Protein AF-A0A0H5Q5W3-F1 (afdb_monomer)

Foldseek 3Di:
DDFDADAQKKKKWWWKDFAPDPDIDTKIFIWRAPDPDDQQLLQVLLQCLCDVLPVPVQALFEQRMWGQGMKMWHQHPVGTDIHTDGDIGGHDHPADFPDQQWWWKKKFAFPDDDDQRIDIITHGRRRDRCVPQADPQQFGDPVSQVSVQSSQQSSQVSCVVSRTHTWDTGPVRPDTTGGNGMHTDRGIDGHDDDDD

Nearest PDB structures (foldseek):
  6sgb-assembly1_FQ  TM=1.826E-01  e=4.134E+00  Trypanosoma brucei brucei
  6sgb-assembly1_FS  TM=1.939E-01  e=6.972E+00  Trypanosoma brucei brucei
  3obw-assembly1_A-2  TM=2.150E-01  e=9.877E+00  Saccharolobus solfataricus
  6sgb-assembly1_FR  TM=2.152E-01  e=8.794E+00  Trypanosoma brucei brucei

Mean predicted aligned error: 3.64 Å

Organism: NCBI:txid198431

pLDDT: mean 94.06, std 6.16, range [46.59, 98.38]

Solvent-accessible surface area (backbone atoms only — not comparable to full-atom values): 10229 Å² total; per-residue (Å²): 135,75,84,42,70,55,74,62,24,27,46,33,37,40,36,31,39,42,71,96,51,94,63,73,47,68,33,68,48,33,28,44,54,53,94,79,68,50,32,40,58,50,8,41,43,51,41,51,20,37,46,75,29,44,76,54,35,43,74,62,18,21,51,55,32,29,41,46,30,18,38,15,40,27,25,43,98,91,43,77,42,74,20,61,33,77,54,81,45,64,22,62,20,94,54,60,48,50,61,91,46,38,21,43,35,32,35,39,33,33,94,53,80,67,72,88,43,45,48,75,40,56,37,72,35,46,68,39,42,37,87,79,36,35,47,98,86,40,35,45,34,67,69,62,43,54,50,49,25,50,26,42,38,41,28,48,50,40,20,44,74,65,41,31,32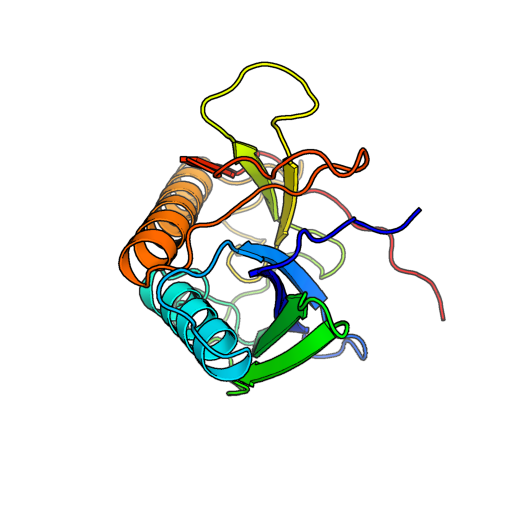,35,31,45,70,32,83,88,63,54,84,61,44,58,48,74,43,41,44,58,52,60,45,58,39,76,56,84,76,80,90,126

Radius of gyration: 16.39 Å; Cα contacts (8 Å, |Δi|>4): 452; chains: 1; bounding box: 43×38×44 Å

Sequence (196 aa):
MGVQVPIGEAQCAIEFQCAGRPDVAVTTIGVRPSGGLTAPEIADAVYTAVVSSGIWGITDVSNQWTFNGVRAALQTSAGFITGEELEAEVGEGSWGPPPPQCAVLVQKRTGFGGRQNRGRMFVPPFHLNESTDVSAAGEINGTRRDELETIFDDFVSDLGTANVPAVLFHEDGSASTVITSLTVLSRLATQRSRIR

Structure (mmCIF, N/CA/C/O backbone):
data_AF-A0A0H5Q5W3-F1
#
_entry.id   AF-A0A0H5Q5W3-F1
#
loop_
_atom_site.group_PDB
_atom_site.id
_atom_site.type_symbol
_atom_site.label_atom_id
_atom_site.label_alt_id
_atom_site.label_comp_id
_atom_site.label_asym_id
_atom_site.label_entity_id
_atom_site.label_seq_id
_atom_site.pdbx_PDB_ins_code
_atom_site.Cartn_x
_atom_site.Cartn_y
_atom_site.Cartn_z
_atom_site.occupancy
_atom_site.B_iso_or_equiv
_atom_site.auth_seq_id
_atom_site.auth_comp_id
_atom_site.auth_asym_id
_atom_site.auth_atom_id
_atom_site.pdbx_PDB_model_num
ATOM 1 N N . MET A 1 1 ? 7.057 -9.179 19.409 1.00 46.59 1 MET A N 1
ATOM 2 C CA . MET A 1 1 ? 5.801 -8.458 19.678 1.00 46.59 1 MET A CA 1
ATOM 3 C C . MET A 1 1 ? 5.119 -8.214 18.346 1.00 46.59 1 MET A C 1
ATOM 5 O O . MET A 1 1 ? 5.821 -7.932 17.383 1.00 46.59 1 MET A O 1
ATOM 9 N N . GLY A 1 2 ? 3.812 -8.461 18.257 1.00 71.94 2 GLY A N 1
ATOM 10 C CA . GLY A 1 2 ? 3.019 -8.179 17.056 1.00 71.94 2 GLY A CA 1
ATOM 11 C C . GLY A 1 2 ? 2.476 -6.752 17.088 1.00 71.94 2 GLY A C 1
ATOM 12 O O . GLY A 1 2 ? 2.375 -6.164 18.165 1.00 71.94 2 GLY A O 1
ATOM 13 N N . VAL A 1 3 ? 2.130 -6.216 15.917 1.00 82.06 3 VAL A N 1
ATOM 14 C CA . VAL A 1 3 ? 1.447 -4.921 15.787 1.00 82.06 3 VAL A CA 1
ATOM 15 C C . VAL A 1 3 ? 0.132 -4.969 16.572 1.00 82.06 3 VAL A C 1
ATOM 17 O O . VAL A 1 3 ? -0.646 -5.905 16.403 1.00 82.06 3 VAL A O 1
ATOM 20 N N . GLN A 1 4 ? -0.094 -3.990 17.450 1.00 91.00 4 GLN A N 1
ATOM 21 C CA . GLN A 1 4 ? -1.347 -3.855 18.193 1.00 91.00 4 GLN A CA 1
ATOM 22 C C . GLN A 1 4 ? -2.344 -3.075 17.335 1.00 91.00 4 GLN A C 1
ATOM 24 O O . GLN A 1 4 ? -2.103 -1.912 17.019 1.00 91.00 4 GLN A O 1
ATOM 29 N N . VAL A 1 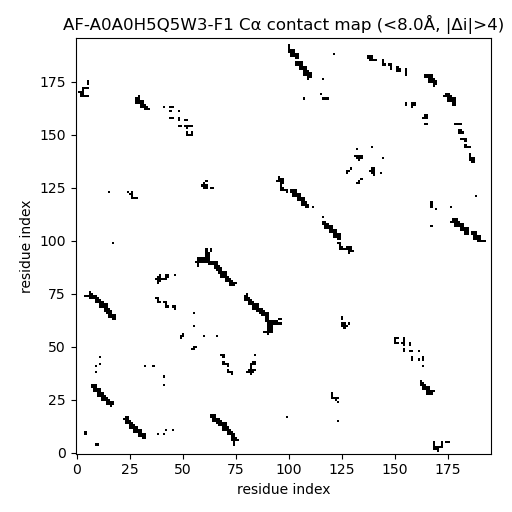5 ? -3.445 -3.716 16.941 1.00 95.06 5 VAL A N 1
ATOM 30 C CA . VAL A 1 5 ? -4.531 -3.071 16.188 1.00 95.06 5 VAL A CA 1
ATOM 31 C C . VAL A 1 5 ? -5.604 -2.628 17.190 1.00 95.06 5 VAL A C 1
ATOM 33 O O . VAL A 1 5 ? -6.140 -3.488 17.894 1.00 95.06 5 VAL A O 1
ATOM 36 N N . PRO A 1 6 ? -5.908 -1.323 17.317 1.00 95.69 6 PRO A N 1
ATOM 37 C CA . PRO A 1 6 ? -6.978 -0.847 18.192 1.00 95.69 6 PRO A CA 1
ATOM 38 C C . PRO A 1 6 ? -8.360 -1.384 17.793 1.00 95.69 6 PRO A C 1
ATOM 40 O O . PRO A 1 6 ? -8.622 -1.662 16.625 1.00 95.69 6 PRO A O 1
ATOM 43 N N . ILE A 1 7 ? -9.273 -1.502 18.763 1.00 95.25 7 ILE A N 1
ATOM 44 C CA . ILE A 1 7 ? -10.662 -1.911 18.496 1.00 95.25 7 ILE A CA 1
ATOM 45 C C . ILE A 1 7 ? -11.331 -0.891 17.566 1.00 95.25 7 ILE A C 1
ATOM 47 O O . ILE A 1 7 ? -11.277 0.311 17.819 1.00 95.25 7 ILE A O 1
ATOM 51 N N . GLY A 1 8 ? -11.999 -1.392 16.528 1.00 95.94 8 GLY A N 1
ATOM 52 C CA . GLY A 1 8 ? -12.649 -0.593 15.492 1.00 95.94 8 GLY A CA 1
ATOM 53 C C . GLY A 1 8 ? -11.729 -0.225 14.328 1.00 95.94 8 GLY A C 1
ATOM 54 O O . GLY A 1 8 ? -12.192 0.414 13.392 1.00 95.94 8 GLY A O 1
ATOM 55 N N . GLU A 1 9 ? -10.456 -0.626 14.356 1.00 97.56 9 GLU A N 1
ATOM 56 C CA . GLU A 1 9 ? -9.495 -0.397 13.275 1.00 97.56 9 GLU A CA 1
ATOM 57 C C . GLU A 1 9 ? -9.131 -1.709 12.576 1.00 97.56 9 GLU A C 1
ATOM 59 O O . GLU A 1 9 ? -9.273 -2.798 13.140 1.00 97.56 9 GLU A O 1
ATOM 64 N N . ALA A 1 10 ? -8.684 -1.612 11.324 1.00 97.75 10 ALA A N 1
ATOM 65 C CA . ALA A 1 10 ? -8.370 -2.775 10.507 1.00 97.75 10 ALA A CA 1
ATOM 66 C C . ALA A 1 10 ? -6.956 -2.708 9.935 1.00 97.75 10 ALA A C 1
ATOM 68 O O . ALA A 1 10 ? -6.475 -1.654 9.519 1.00 97.75 10 ALA A O 1
ATOM 69 N N . GLN A 1 11 ? -6.292 -3.860 9.889 1.00 97.31 11 GLN A N 1
ATOM 70 C CA . GLN A 1 11 ? -5.073 -4.036 9.114 1.00 97.31 11 GLN A CA 1
ATOM 71 C C . GLN A 1 11 ? -5.434 -4.632 7.755 1.00 97.31 11 GLN A C 1
ATOM 73 O O . GLN A 1 11 ? -6.016 -5.712 7.690 1.00 97.31 11 GLN A O 1
ATOM 78 N N . CYS A 1 12 ? -5.049 -3.955 6.680 1.00 98.00 12 CYS A N 1
ATOM 79 C CA . CYS A 1 12 ? -5.269 -4.402 5.312 1.00 98.00 12 CYS A CA 1
ATOM 80 C C . CYS A 1 12 ? -3.960 -4.915 4.707 1.00 98.00 12 CYS A C 1
ATOM 82 O O . CYS A 1 12 ? -2.905 -4.285 4.841 1.00 98.00 12 CYS A O 1
ATOM 84 N N . ALA A 1 13 ? -4.036 -6.071 4.058 1.00 97.69 13 ALA A N 1
ATOM 85 C CA . ALA A 1 13 ? -2.979 -6.713 3.299 1.00 97.69 13 ALA A CA 1
ATOM 86 C C . ALA A 1 13 ? -3.334 -6.637 1.812 1.00 97.69 13 ALA A C 1
ATOM 88 O O . ALA A 1 13 ? -4.344 -7.187 1.390 1.00 97.69 13 ALA A O 1
ATOM 89 N N . ILE A 1 14 ? -2.505 -5.934 1.049 1.00 97.81 14 ILE A N 1
ATOM 90 C CA . ILE A 1 14 ? -2.605 -5.783 -0.401 1.00 97.81 14 ILE A CA 1
ATOM 91 C C . ILE A 1 14 ? -1.673 -6.830 -1.009 1.00 97.81 14 ILE A C 1
ATOM 93 O O . ILE A 1 14 ? -0.470 -6.833 -0.712 1.00 97.81 14 ILE A O 1
ATOM 97 N N . GLU A 1 15 ? -2.234 -7.755 -1.782 1.00 97.56 15 GLU A N 1
ATOM 98 C CA . GLU A 1 15 ? -1.559 -8.977 -2.210 1.00 97.56 15 GLU A CA 1
ATOM 99 C C . GLU A 1 15 ? -1.170 -8.916 -3.687 1.00 97.56 15 GLU A C 1
ATOM 101 O O . GLU A 1 15 ? -2.000 -8.687 -4.561 1.00 97.56 15 GLU A O 1
ATOM 106 N N . PHE A 1 16 ? 0.103 -9.182 -3.967 1.00 96.50 16 PHE A N 1
ATOM 107 C CA . PHE A 1 16 ? 0.661 -9.203 -5.314 1.00 96.50 16 PHE A CA 1
ATOM 108 C C . PHE A 1 16 ? 1.398 -10.514 -5.563 1.00 96.50 16 PHE A C 1
ATOM 110 O O . PHE A 1 16 ? 2.102 -11.027 -4.693 1.00 96.50 16 PHE A O 1
ATOM 117 N N . GLN A 1 17 ? 1.321 -11.031 -6.778 1.00 96.12 17 GLN A N 1
ATOM 118 C CA . GLN A 1 17 ? 2.012 -12.233 -7.209 1.00 96.12 17 GLN A CA 1
ATOM 119 C C . GLN A 1 17 ? 2.997 -11.893 -8.324 1.00 96.12 17 GLN A C 1
ATOM 121 O O . GLN A 1 17 ? 2.650 -11.210 -9.278 1.00 96.12 17 GLN A O 1
ATOM 126 N N . CYS A 1 18 ? 4.230 -12.389 -8.216 1.00 94.88 18 CYS A N 1
ATOM 127 C CA . CYS A 1 18 ? 5.216 -12.290 -9.291 1.00 94.88 18 CYS A CA 1
ATOM 128 C C . CYS A 1 18 ? 5.297 -13.627 -10.034 1.00 94.88 18 CYS A C 1
ATOM 130 O O . CYS A 1 18 ? 5.371 -14.689 -9.403 1.00 94.88 18 CYS A O 1
ATOM 132 N N . ALA A 1 19 ? 5.297 -13.586 -11.363 1.00 93.25 19 ALA A N 1
ATOM 133 C CA . ALA A 1 19 ? 5.453 -14.761 -12.204 1.00 93.25 19 ALA A CA 1
ATOM 134 C C . ALA A 1 19 ? 6.766 -15.492 -11.876 1.00 93.25 19 ALA A C 1
ATOM 136 O O . ALA A 1 19 ? 7.831 -14.891 -11.739 1.00 93.25 19 ALA A O 1
ATOM 137 N N . GLY A 1 20 ? 6.691 -16.813 -11.714 1.00 90.06 20 GLY A N 1
ATOM 138 C CA . GLY A 1 20 ? 7.850 -17.640 -11.364 1.00 90.06 20 GLY A CA 1
ATOM 139 C C . GLY A 1 20 ? 8.266 -17.600 -9.887 1.00 90.06 20 GLY A C 1
ATOM 140 O O . GLY A 1 20 ? 9.196 -18.313 -9.510 1.00 90.06 20 GLY A O 1
ATOM 141 N N . ARG A 1 21 ? 7.577 -16.839 -9.024 1.00 88.62 21 ARG A N 1
ATOM 142 C CA . ARG A 1 21 ? 7.757 -16.893 -7.565 1.00 88.62 21 ARG A CA 1
ATOM 143 C C . ARG A 1 21 ? 6.615 -17.692 -6.920 1.00 88.62 21 ARG A C 1
ATOM 145 O O . ARG A 1 21 ? 5.468 -17.446 -7.255 1.00 88.62 21 ARG A O 1
ATOM 152 N N . PRO A 1 22 ? 6.872 -18.615 -5.977 1.00 88.19 22 PRO A N 1
ATOM 153 C CA . PRO A 1 22 ? 5.797 -19.359 -5.308 1.00 88.19 22 PRO A CA 1
ATOM 154 C C . PRO A 1 22 ? 5.105 -18.568 -4.185 1.00 88.19 22 PRO A C 1
ATOM 156 O O . PRO A 1 22 ? 3.990 -18.897 -3.802 1.00 88.19 22 PRO A O 1
ATOM 159 N N . ASP A 1 23 ? 5.773 -17.552 -3.635 1.00 90.06 23 ASP A N 1
ATOM 160 C CA . ASP A 1 23 ? 5.253 -16.736 -2.537 1.00 90.06 23 ASP A CA 1
ATOM 161 C C . ASP A 1 23 ? 4.618 -15.434 -3.040 1.00 90.06 23 ASP A C 1
ATOM 163 O O . ASP A 1 23 ? 5.205 -14.735 -3.874 1.00 90.06 23 ASP A O 1
ATOM 167 N N . VAL A 1 24 ? 3.495 -15.070 -2.419 1.00 92.75 24 VAL A N 1
ATOM 168 C CA . VAL A 1 24 ? 2.811 -13.781 -2.574 1.00 92.75 24 VAL A CA 1
ATOM 169 C C . VAL A 1 24 ? 3.625 -12.675 -1.892 1.00 92.75 24 VAL A C 1
ATOM 171 O O . VAL A 1 24 ? 4.123 -12.835 -0.772 1.00 92.75 24 VAL A O 1
ATOM 174 N N . ALA A 1 25 ? 3.772 -11.538 -2.563 1.00 93.94 25 ALA A N 1
ATOM 175 C CA . ALA A 1 25 ? 4.291 -10.311 -1.981 1.00 93.94 25 ALA A CA 1
ATOM 176 C C . ALA A 1 25 ? 3.140 -9.521 -1.347 1.00 93.94 25 ALA A C 1
ATOM 178 O O . ALA A 1 25 ? 2.097 -9.337 -1.964 1.00 93.94 25 ALA A O 1
ATOM 179 N N . VAL A 1 26 ? 3.329 -9.043 -0.117 1.00 95.06 26 VAL A N 1
ATOM 180 C CA . VAL A 1 26 ? 2.272 -8.356 0.635 1.00 95.06 26 VAL A CA 1
ATOM 181 C C . VAL A 1 26 ? 2.747 -6.980 1.076 1.00 95.06 26 VAL A C 1
ATOM 183 O O . VAL A 1 26 ? 3.785 -6.851 1.732 1.00 95.06 26 VAL A O 1
ATOM 186 N N . THR A 1 27 ? 1.947 -5.961 0.777 1.00 96.06 27 THR A N 1
ATOM 187 C CA . THR A 1 27 ? 2.078 -4.613 1.340 1.00 96.06 27 THR A CA 1
ATOM 188 C C . THR A 1 27 ? 0.960 -4.399 2.351 1.00 96.06 27 THR A C 1
ATOM 190 O O . THR A 1 27 ? -0.185 -4.741 2.090 1.00 96.06 27 THR A O 1
ATOM 193 N N . THR A 1 28 ? 1.272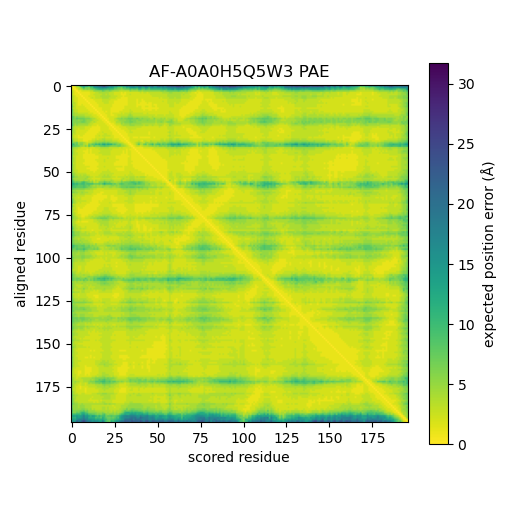 -3.844 3.526 1.00 96.06 28 THR A N 1
ATOM 194 C CA . THR A 1 28 ? 0.265 -3.634 4.579 1.00 96.06 28 THR A CA 1
ATOM 195 C C . THR A 1 28 ? 0.037 -2.165 4.909 1.00 96.06 28 THR A C 1
ATOM 197 O O . THR A 1 28 ? 0.971 -1.348 4.974 1.00 96.06 28 THR A O 1
ATOM 200 N N . ILE A 1 29 ? -1.219 -1.833 5.190 1.00 97.19 29 ILE A N 1
ATOM 201 C CA . ILE A 1 29 ? -1.654 -0.519 5.659 1.00 97.19 29 ILE A CA 1
ATOM 202 C C . ILE A 1 29 ? -2.702 -0.676 6.763 1.00 97.19 29 ILE A C 1
ATOM 204 O O . ILE A 1 29 ? -3.461 -1.639 6.768 1.00 97.19 29 ILE A O 1
ATOM 208 N N . GLY A 1 30 ? -2.685 0.221 7.746 1.00 97.56 30 GLY A N 1
ATOM 209 C CA . GLY A 1 30 ? -3.749 0.306 8.742 1.00 97.56 30 GLY A CA 1
ATOM 210 C C . GLY A 1 30 ? -4.810 1.282 8.258 1.00 97.56 30 GLY A C 1
ATOM 211 O O . GLY A 1 30 ? -4.461 2.296 7.655 1.00 97.56 30 GLY A O 1
ATOM 212 N N . VAL A 1 31 ? -6.075 1.000 8.540 1.00 98.19 31 VAL A N 1
ATOM 213 C CA . VAL A 1 31 ? -7.197 1.896 8.244 1.00 98.19 31 VAL A CA 1
ATOM 214 C C . VAL A 1 31 ? -8.094 2.047 9.468 1.00 98.19 31 VAL A C 1
ATOM 216 O O . VAL A 1 31 ? -8.258 1.115 10.261 1.00 98.19 31 VAL A O 1
ATOM 219 N N . ARG A 1 32 ? -8.674 3.237 9.625 1.00 97.56 32 ARG A N 1
ATOM 220 C CA . ARG A 1 32 ? -9.674 3.535 10.655 1.00 97.56 32 ARG A CA 1
ATOM 221 C C . ARG A 1 32 ? -11.033 3.730 9.981 1.00 97.56 32 ARG A C 1
ATOM 223 O O . ARG A 1 32 ? -11.350 4.862 9.621 1.00 97.56 32 ARG A O 1
ATOM 230 N N . PRO A 1 33 ? -11.822 2.662 9.777 1.00 97.06 33 PRO A N 1
ATOM 231 C CA . PRO A 1 33 ? -13.149 2.781 9.193 1.00 97.06 33 PRO A CA 1
ATOM 232 C C . PRO A 1 33 ? -14.058 3.631 10.082 1.00 97.06 33 PRO A C 1
ATOM 234 O O . PRO A 1 33 ? -13.983 3.596 11.312 1.00 97.06 33 PRO A O 1
ATOM 237 N N . SER A 1 34 ? -14.955 4.377 9.454 1.00 94.19 34 SER A N 1
ATOM 238 C CA . SER A 1 34 ? -16.041 5.083 10.131 1.00 94.19 34 SER A CA 1
ATOM 239 C C . SER A 1 34 ? -17.393 4.586 9.618 1.00 94.19 34 SER A C 1
ATOM 241 O O . SER A 1 34 ? -17.466 3.890 8.613 1.00 94.19 34 SER A O 1
ATOM 243 N N . GLY A 1 35 ? -18.477 4.857 10.349 1.00 89.88 35 GLY A N 1
ATOM 244 C CA . GLY A 1 35 ? -19.827 4.472 9.913 1.00 89.88 35 GLY A CA 1
ATOM 245 C C . GLY A 1 35 ? -20.210 2.999 10.114 1.00 89.88 35 GLY A C 1
ATOM 246 O O . GLY A 1 35 ? -21.299 2.612 9.710 1.00 89.88 35 GLY A O 1
ATOM 247 N N . GLY A 1 36 ? -19.376 2.192 10.781 1.00 91.69 36 GLY A N 1
ATOM 248 C CA . GLY A 1 36 ? -19.714 0.801 11.117 1.00 91.69 36 GLY A CA 1
ATOM 249 C C . GLY A 1 36 ? -19.522 -0.200 9.976 1.00 91.69 36 GLY A C 1
ATOM 250 O O . GLY A 1 36 ? -20.190 -1.231 9.977 1.00 91.69 36 GLY A O 1
ATOM 251 N N . LEU A 1 37 ? -18.620 0.100 9.034 1.00 96.50 37 LEU A N 1
ATOM 252 C CA . LEU A 1 37 ? -18.259 -0.797 7.934 1.00 96.50 37 LEU A 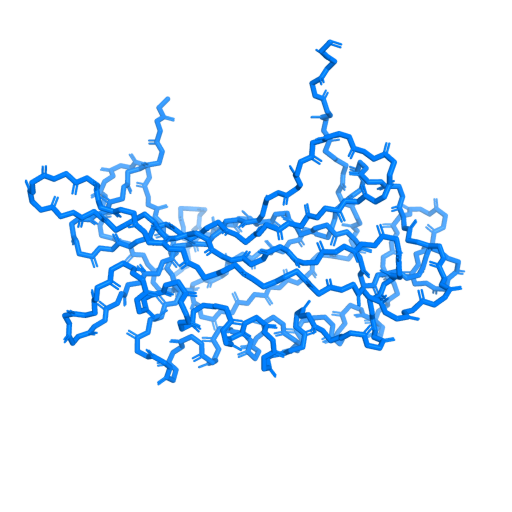CA 1
ATOM 253 C C . LEU A 1 37 ? -17.810 -2.176 8.437 1.00 96.50 37 LEU A C 1
ATOM 255 O O . LEU A 1 37 ? -17.078 -2.306 9.424 1.00 96.50 37 LEU A O 1
ATOM 259 N N . THR A 1 38 ? -18.239 -3.206 7.721 1.00 97.19 38 THR A N 1
ATOM 260 C CA . THR A 1 38 ? -17.840 -4.599 7.918 1.00 97.19 38 THR A CA 1
ATOM 261 C C . THR A 1 38 ? -16.458 -4.872 7.315 1.00 97.19 38 THR A C 1
ATOM 263 O O . THR A 1 38 ? -15.963 -4.121 6.479 1.00 97.19 38 THR A O 1
ATOM 266 N N . ALA A 1 39 ? -15.804 -5.966 7.724 1.00 97.50 39 ALA A N 1
ATOM 267 C CA . ALA A 1 39 ? -14.481 -6.313 7.198 1.00 97.50 39 ALA A CA 1
ATOM 268 C C . ALA A 1 39 ? -14.442 -6.476 5.657 1.00 97.50 39 ALA A C 1
ATOM 270 O O . ALA A 1 39 ? -13.481 -5.991 5.064 1.00 97.50 39 ALA A O 1
ATOM 271 N N . PRO A 1 40 ? -15.449 -7.085 4.990 1.00 98.06 40 PRO A N 1
ATOM 272 C CA . PRO A 1 40 ? -15.501 -7.122 3.526 1.00 98.06 40 PRO A CA 1
ATOM 273 C C . PRO A 1 40 ? -15.646 -5.737 2.883 1.00 98.06 40 PRO A C 1
ATOM 275 O O . PRO A 1 40 ? -14.903 -5.428 1.964 1.00 98.06 40 PRO A O 1
ATOM 278 N N . GLU A 1 41 ? -16.511 -4.865 3.412 1.00 98.00 41 GLU A N 1
ATOM 279 C CA . GLU A 1 41 ? -16.673 -3.494 2.890 1.00 98.00 41 GLU A CA 1
ATOM 280 C C . GLU A 1 41 ? -15.387 -2.666 3.039 1.00 98.00 41 GLU A C 1
ATOM 282 O O . GLU A 1 41 ? -15.076 -1.824 2.203 1.00 98.00 41 GLU A O 1
ATOM 287 N N . ILE A 1 42 ? -14.600 -2.918 4.090 1.00 98.31 42 ILE A N 1
ATOM 288 C CA . ILE A 1 42 ? -13.276 -2.306 4.252 1.00 98.31 42 ILE A CA 1
ATOM 289 C C . ILE A 1 42 ? -12.294 -2.836 3.199 1.00 98.31 42 ILE A C 1
ATOM 291 O O . ILE A 1 42 ? -11.500 -2.060 2.671 1.00 98.31 42 ILE A O 1
ATOM 295 N N . ALA A 1 43 ? -12.312 -4.142 2.915 1.00 98.25 43 ALA A N 1
ATOM 296 C CA . ALA A 1 43 ? -11.454 -4.734 1.890 1.00 98.25 43 ALA A CA 1
ATOM 297 C C . ALA A 1 43 ? -11.776 -4.160 0.500 1.00 98.25 43 ALA A C 1
ATOM 299 O O . ALA A 1 43 ? -10.853 -3.728 -0.186 1.00 98.25 43 ALA A O 1
ATOM 300 N N . ASP A 1 44 ? -13.062 -4.060 0.157 1.00 98.25 44 ASP A N 1
ATOM 301 C CA . ASP A 1 44 ? -13.567 -3.453 -1.081 1.00 98.25 44 ASP A CA 1
ATOM 302 C C . ASP A 1 44 ? -13.195 -1.965 -1.206 1.00 98.25 44 ASP A C 1
ATOM 304 O O . ASP A 1 44 ? -12.669 -1.525 -2.229 1.00 98.25 44 ASP A O 1
ATOM 308 N N . ALA A 1 45 ? -13.350 -1.181 -0.134 1.00 98.06 45 ALA A N 1
ATOM 309 C CA . ALA A 1 45 ? -12.953 0.227 -0.134 1.00 98.06 45 ALA A CA 1
ATOM 310 C C . ALA A 1 45 ? -11.446 0.415 -0.389 1.00 98.06 45 ALA A C 1
ATOM 312 O O . ALA A 1 45 ? -11.037 1.319 -1.121 1.00 98.06 45 ALA A O 1
ATOM 313 N N . VAL A 1 46 ? -10.605 -0.443 0.199 1.00 98.12 46 VAL A N 1
ATOM 314 C CA . VAL A 1 46 ? -9.151 -0.401 -0.017 1.00 98.12 46 VAL A CA 1
ATOM 315 C C . VAL A 1 46 ? -8.783 -0.916 -1.407 1.00 98.12 46 VAL A C 1
ATOM 317 O O . VAL A 1 46 ? -7.899 -0.337 -2.032 1.00 98.12 46 VAL A O 1
ATOM 320 N N . TYR A 1 47 ? -9.451 -1.961 -1.900 1.00 98.06 47 TYR A N 1
ATOM 321 C CA . TYR A 1 47 ? -9.297 -2.459 -3.268 1.00 98.06 47 TYR A CA 1
ATOM 322 C C . TYR A 1 47 ? -9.598 -1.355 -4.283 1.00 98.06 47 TYR A C 1
ATOM 324 O O . TYR A 1 47 ? -8.740 -1.007 -5.094 1.00 98.06 47 TYR A O 1
ATOM 332 N N . THR A 1 48 ? -10.765 -0.721 -4.150 1.00 97.56 48 THR A N 1
ATOM 333 C CA . THR A 1 48 ? -11.191 0.391 -5.000 1.00 97.56 48 THR A CA 1
ATOM 334 C C . THR A 1 48 ? -10.161 1.517 -4.981 1.00 97.56 48 THR A C 1
ATOM 336 O O . THR A 1 48 ? -9.751 1.962 -6.047 1.00 97.56 48 THR A O 1
ATOM 339 N N . ALA A 1 49 ? -9.670 1.918 -3.801 1.00 97.62 49 ALA A N 1
ATOM 340 C CA . ALA A 1 49 ? -8.649 2.960 -3.677 1.00 97.62 49 ALA A CA 1
ATOM 341 C C . ALA A 1 49 ? -7.309 2.582 -4.338 1.00 97.62 49 ALA A C 1
ATOM 343 O O . ALA A 1 49 ? -6.633 3.442 -4.899 1.00 97.62 49 ALA A O 1
ATOM 344 N N . VAL A 1 50 ? -6.893 1.310 -4.290 1.00 96.69 50 VAL A N 1
ATOM 345 C CA . VAL A 1 50 ? -5.673 0.833 -4.973 1.00 96.69 50 VAL A CA 1
ATOM 346 C C . VAL A 1 50 ? -5.805 0.968 -6.491 1.00 96.69 50 VAL A C 1
ATOM 348 O O . VAL A 1 50 ? -4.863 1.415 -7.149 1.00 96.69 50 VAL A O 1
ATOM 351 N N . VAL A 1 51 ? -6.966 0.614 -7.041 1.00 95.25 51 VAL A N 1
ATOM 352 C CA . VAL A 1 51 ? -7.224 0.685 -8.483 1.00 95.25 51 VAL A CA 1
ATOM 353 C C . VAL A 1 51 ? -7.414 2.138 -8.937 1.00 95.25 51 VAL A C 1
ATOM 355 O O . VAL A 1 51 ? -6.783 2.562 -9.904 1.00 95.25 51 VAL A O 1
ATOM 358 N N . SER A 1 52 ? -8.217 2.937 -8.224 1.00 95.62 52 SER A N 1
ATOM 359 C CA . SER A 1 52 ? -8.540 4.320 -8.612 1.00 95.62 52 SER A CA 1
ATOM 360 C C . SER A 1 52 ? -7.357 5.280 -8.520 1.00 95.62 52 SER A C 1
ATOM 362 O O . SER A 1 52 ? -7.217 6.144 -9.383 1.00 95.62 52 SER A O 1
ATOM 364 N N . SER A 1 53 ? -6.483 5.102 -7.526 1.00 95.06 53 SER A N 1
ATOM 365 C CA . SER A 1 53 ? -5.278 5.928 -7.353 1.00 95.06 53 SER A CA 1
ATOM 366 C C . SER A 1 53 ? -4.185 5.653 -8.385 1.00 95.06 53 SER A C 1
ATOM 368 O O . SER A 1 53 ? -3.225 6.412 -8.493 1.00 95.06 53 SER A O 1
ATOM 370 N N . GLY A 1 54 ? -4.288 4.547 -9.126 1.00 93.12 54 GLY A N 1
ATOM 371 C CA . GLY A 1 54 ? -3.250 4.110 -10.052 1.00 93.12 54 GLY A CA 1
ATOM 372 C C . GLY A 1 54 ? -2.104 3.328 -9.404 1.00 93.12 54 GLY A C 1
ATOM 373 O O . GLY A 1 54 ? -1.183 2.943 -10.126 1.00 93.12 54 GLY A O 1
ATOM 374 N N . ILE A 1 55 ? -2.167 3.000 -8.097 1.00 92.44 55 ILE A N 1
ATOM 375 C CA . ILE A 1 55 ? -1.255 1.998 -7.496 1.00 92.44 55 ILE A CA 1
ATOM 376 C C . ILE A 1 55 ? -1.366 0.676 -8.257 1.00 92.44 55 ILE A C 1
ATOM 378 O O . ILE A 1 55 ? -0.398 -0.064 -8.360 1.00 92.44 55 ILE A O 1
ATOM 382 N N . TRP A 1 56 ? -2.527 0.358 -8.816 1.00 94.06 56 TRP A N 1
ATOM 383 C CA . TRP A 1 56 ? -2.639 -0.715 -9.794 1.00 94.06 56 TRP A CA 1
ATOM 384 C C . TRP A 1 56 ? -3.175 -0.207 -11.136 1.00 94.06 56 TRP A C 1
ATOM 386 O O . TRP A 1 56 ? -4.259 -0.559 -11.586 1.00 94.06 56 TRP A O 1
ATOM 396 N N . GLY A 1 57 ? -2.402 0.655 -11.799 1.00 88.19 57 GLY A N 1
ATOM 397 C CA . GLY A 1 57 ? -2.671 1.051 -13.180 1.00 88.19 57 GLY A CA 1
ATOM 398 C C . GLY A 1 57 ? -2.187 -0.012 -14.166 1.00 88.19 57 GLY A C 1
ATOM 399 O O . GLY A 1 57 ? -1.009 -0.013 -14.507 1.00 88.19 57 GLY A O 1
ATOM 400 N N . ILE A 1 58 ? -3.072 -0.890 -14.651 1.00 82.44 58 ILE A N 1
ATOM 401 C CA . ILE A 1 58 ? -2.722 -2.068 -15.477 1.00 82.44 58 ILE A CA 1
ATOM 402 C C . ILE A 1 58 ? -1.725 -1.782 -16.619 1.00 82.44 58 ILE A C 1
ATOM 404 O O . ILE A 1 58 ? -0.804 -2.567 -16.836 1.00 82.44 58 ILE A O 1
ATOM 408 N N . THR A 1 59 ? -1.823 -0.634 -17.297 1.00 86.25 59 THR A N 1
ATOM 409 C CA . THR A 1 59 ? -0.921 -0.248 -18.400 1.00 86.25 59 THR A CA 1
ATOM 410 C C . THR A 1 59 ? 0.487 0.138 -17.945 1.00 86.25 59 THR A C 1
ATOM 412 O O . THR A 1 59 ? 1.441 0.054 -18.716 1.00 86.25 59 THR A O 1
ATOM 415 N N . ASP A 1 60 ? 0.614 0.587 -16.700 1.00 88.56 60 ASP A N 1
ATOM 416 C CA . ASP A 1 60 ? 1.836 1.106 -16.083 1.00 88.56 60 ASP A CA 1
ATOM 417 C C . ASP A 1 60 ? 2.464 0.100 -15.096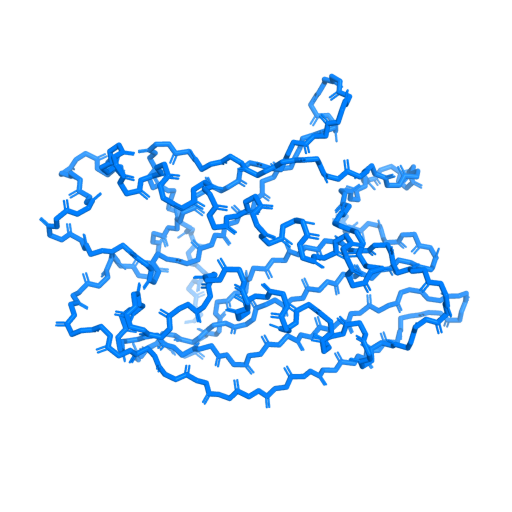 1.00 88.56 60 ASP A C 1
ATOM 419 O O . ASP A 1 60 ? 3.315 0.426 -14.263 1.00 88.56 60 ASP A O 1
ATOM 423 N N . VAL A 1 61 ? 2.024 -1.156 -15.183 1.00 93.94 61 VAL A N 1
ATOM 424 C CA . VAL A 1 61 ? 2.480 -2.269 -14.356 1.00 93.94 61 VAL A CA 1
ATOM 425 C C . VAL A 1 61 ? 2.991 -3.391 -15.246 1.00 93.94 61 VAL A C 1
ATOM 427 O O . VAL A 1 61 ? 2.352 -3.749 -16.230 1.00 93.94 61 VAL A O 1
ATOM 430 N N . SER A 1 62 ? 4.134 -3.980 -14.899 1.00 95.94 62 SER A N 1
ATOM 431 C CA . SER A 1 62 ? 4.692 -5.107 -15.653 1.00 95.94 62 SER A CA 1
ATOM 432 C C . SER A 1 62 ? 3.747 -6.312 -15.687 1.00 95.94 62 SER A C 1
ATOM 434 O O . SER A 1 62 ? 3.232 -6.745 -14.657 1.00 95.94 62 SER A O 1
ATOM 436 N N . ASN A 1 63 ? 3.636 -6.948 -16.853 1.00 95.38 63 ASN A N 1
ATOM 437 C CA . ASN A 1 63 ? 2.898 -8.195 -17.063 1.00 95.38 63 ASN A CA 1
ATOM 438 C C . ASN A 1 63 ? 3.479 -9.421 -16.338 1.00 95.38 63 ASN A C 1
ATOM 440 O O . ASN A 1 63 ? 2.905 -10.508 -16.382 1.00 95.38 63 ASN A O 1
ATOM 444 N N . GLN A 1 64 ? 4.615 -9.258 -15.657 1.00 95.88 64 GLN A N 1
ATOM 445 C CA . GLN A 1 64 ? 5.172 -10.257 -14.748 1.00 95.88 64 GLN A CA 1
ATOM 446 C C . GLN A 1 64 ? 4.542 -10.213 -13.352 1.00 95.88 64 GLN A C 1
ATOM 448 O O . GLN A 1 64 ? 4.871 -11.059 -12.517 1.00 95.88 64 GLN A O 1
ATOM 453 N N . TRP A 1 65 ? 3.684 -9.231 -13.076 1.00 96.69 65 TRP A N 1
ATOM 454 C CA . TRP A 1 65 ? 3.002 -9.076 -11.801 1.00 96.69 65 TRP A CA 1
ATOM 455 C C . TRP A 1 65 ? 1.490 -9.200 -11.962 1.00 96.69 65 TRP A C 1
ATOM 457 O O . TRP A 1 65 ? 0.901 -8.798 -12.965 1.00 96.69 65 TRP A O 1
ATOM 467 N N . THR A 1 66 ? 0.869 -9.754 -10.930 1.00 96.94 66 THR A N 1
ATOM 468 C CA . THR A 1 66 ? -0.577 -9.886 -10.786 1.00 96.94 66 THR A CA 1
ATOM 469 C C . THR A 1 66 ? -0.975 -9.283 -9.450 1.00 96.94 66 THR A C 1
ATOM 471 O O . THR A 1 66 ? -0.354 -9.588 -8.430 1.00 96.94 66 THR A O 1
ATOM 474 N N . PHE A 1 67 ? -1.983 -8.428 -9.437 1.00 97.56 67 PHE A N 1
ATOM 475 C CA . PHE A 1 67 ? -2.654 -8.000 -8.221 1.00 97.56 67 PHE A CA 1
ATOM 476 C C . PHE A 1 67 ? -3.725 -9.029 -7.896 1.00 97.56 67 PHE A C 1
ATOM 478 O O . PHE A 1 67 ? -4.524 -9.367 -8.756 1.00 97.56 67 PHE A O 1
ATOM 485 N N . ASN A 1 68 ? -3.689 -9.586 -6.688 1.00 97.06 68 ASN A N 1
ATOM 486 C CA . ASN A 1 68 ? -4.613 -10.641 -6.268 1.00 97.06 68 ASN A CA 1
ATOM 487 C C . ASN A 1 68 ? -5.807 -10.096 -5.471 1.00 97.06 68 ASN A C 1
ATOM 489 O O . ASN A 1 68 ? -6.719 -10.862 -5.164 1.00 97.06 68 ASN A O 1
ATOM 493 N N . GLY A 1 69 ? -5.758 -8.821 -5.074 1.00 97.31 69 GLY A N 1
ATOM 494 C CA . GLY A 1 69 ? -6.764 -8.168 -4.246 1.00 97.31 69 GLY A CA 1
ATOM 495 C C . GLY A 1 69 ? -6.281 -7.789 -2.843 1.00 97.31 69 GLY A C 1
ATOM 496 O O . GLY A 1 69 ? -5.081 -7.659 -2.563 1.00 97.31 69 GLY A O 1
ATOM 497 N N . VAL A 1 70 ? -7.244 -7.572 -1.949 1.00 98.31 70 VAL A N 1
ATOM 498 C CA . VAL A 1 70 ? -7.036 -7.050 -0.597 1.00 98.31 70 VAL A CA 1
ATOM 499 C C . VAL A 1 70 ? -7.723 -7.934 0.437 1.00 98.31 70 VAL A C 1
ATOM 501 O O . VAL A 1 70 ? -8.880 -8.317 0.295 1.00 98.31 70 VAL A O 1
ATOM 504 N N . ARG A 1 71 ? -7.030 -8.200 1.545 1.00 98.38 71 ARG A N 1
ATOM 505 C CA . ARG A 1 71 ? -7.607 -8.817 2.747 1.00 98.38 71 ARG A CA 1
ATOM 506 C C . ARG A 1 71 ? -7.593 -7.826 3.899 1.00 98.38 71 ARG A C 1
ATOM 508 O O . ARG A 1 71 ? -6.549 -7.256 4.206 1.00 98.38 71 ARG A O 1
ATOM 515 N N . ALA A 1 72 ? -8.719 -7.651 4.576 1.00 98.06 72 ALA A N 1
ATOM 516 C CA . ALA A 1 72 ? -8.843 -6.811 5.759 1.00 98.06 72 ALA A CA 1
ATOM 517 C C . ALA A 1 72 ? -9.034 -7.668 7.016 1.00 98.06 72 ALA A C 1
ATOM 519 O O . ALA A 1 72 ? -9.859 -8.577 7.046 1.00 98.06 72 ALA A O 1
ATOM 520 N N . ALA A 1 73 ? -8.294 -7.355 8.077 1.00 97.75 73 ALA A N 1
ATOM 521 C CA . ALA A 1 73 ? -8.469 -7.916 9.413 1.00 97.75 73 ALA A CA 1
ATOM 522 C C . ALA A 1 73 ? -8.913 -6.803 10.372 1.00 97.75 73 ALA A C 1
ATOM 524 O O . ALA A 1 73 ? -8.091 -6.014 10.840 1.00 97.75 73 ALA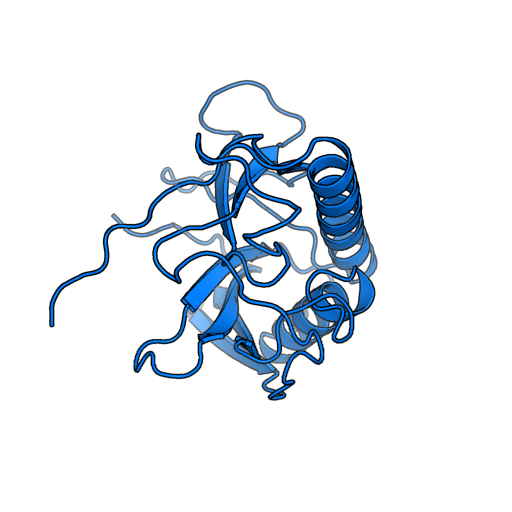 A O 1
ATOM 525 N N . LEU A 1 74 ? -10.217 -6.734 10.640 1.00 97.75 74 LEU A N 1
ATOM 526 C CA . LEU A 1 74 ? -10.855 -5.761 11.527 1.00 97.75 74 LEU A CA 1
ATOM 527 C C . LEU A 1 74 ? -10.818 -6.256 12.973 1.00 97.75 74 LEU A C 1
ATOM 529 O O . LEU A 1 74 ? -11.309 -7.345 13.272 1.00 97.75 74 LEU A O 1
ATOM 533 N N . GLN A 1 75 ? -10.291 -5.443 13.886 1.00 96.81 75 GLN A N 1
ATOM 534 C CA . GLN A 1 75 ? -10.310 -5.755 15.310 1.00 96.81 75 GLN A CA 1
ATOM 535 C C . GLN A 1 75 ? -11.640 -5.329 15.938 1.00 96.81 75 GLN A C 1
ATOM 537 O O . GLN A 1 75 ? -11.994 -4.151 15.952 1.00 96.81 75 GLN A O 1
ATOM 542 N N . THR A 1 76 ? -12.355 -6.274 16.544 1.00 95.81 76 THR A N 1
ATOM 543 C CA . THR A 1 76 ? -13.563 -6.009 17.341 1.00 95.81 76 THR A CA 1
ATOM 544 C C . THR A 1 76 ? -13.315 -6.305 18.820 1.00 95.81 76 THR A C 1
ATOM 546 O O . THR A 1 76 ? -12.286 -6.870 19.192 1.00 95.81 76 THR A O 1
ATOM 549 N N . SER A 1 77 ? -14.272 -5.973 19.690 1.00 95.19 77 SER A N 1
ATOM 550 C CA . SER A 1 77 ? -14.215 -6.367 21.106 1.00 95.19 77 SER A CA 1
ATOM 551 C C . SER A 1 77 ? -14.237 -7.888 21.316 1.00 95.19 77 SER A C 1
ATOM 553 O O . SER A 1 77 ? -13.782 -8.359 22.355 1.00 95.19 77 SER A O 1
ATOM 555 N N . ALA A 1 78 ? -14.734 -8.652 20.337 1.00 95.19 78 ALA A N 1
ATOM 556 C CA . ALA A 1 78 ? -14.772 -10.113 20.356 1.00 95.19 78 ALA A CA 1
ATOM 557 C C . ALA A 1 78 ? -13.541 -10.767 19.694 1.00 95.19 78 ALA A C 1
ATOM 559 O O . ALA A 1 78 ? -13.407 -11.989 19.738 1.00 95.19 78 ALA A O 1
ATOM 560 N N . GLY A 1 79 ? -12.642 -9.976 19.095 1.00 95.06 79 GLY A N 1
ATOM 561 C CA . GLY A 1 79 ? -11.466 -10.446 18.356 1.00 95.06 79 GLY A CA 1
ATOM 562 C C . GLY A 1 79 ? -11.454 -10.004 16.891 1.00 95.06 79 GLY A C 1
ATOM 563 O O . GLY A 1 79 ? -12.254 -9.162 16.474 1.00 95.06 79 GLY A O 1
ATOM 564 N N . PHE A 1 80 ? -10.532 -10.571 16.112 1.00 96.25 80 PHE A N 1
ATOM 565 C CA . PHE A 1 80 ? -10.376 -10.245 14.695 1.00 96.25 80 PHE A CA 1
ATOM 566 C C . PHE A 1 80 ? -11.462 -10.895 13.836 1.00 96.25 80 PHE A C 1
ATOM 568 O O . PHE A 1 80 ? -11.695 -12.101 13.917 1.00 96.25 80 PHE A O 1
ATOM 575 N N . ILE A 1 81 ? -12.066 -10.094 12.964 1.00 97.25 81 ILE A N 1
ATOM 576 C CA . ILE A 1 81 ? -12.928 -10.538 11.868 1.00 97.25 81 ILE A CA 1
ATOM 577 C C . ILE A 1 81 ? -12.191 -10.245 10.566 1.00 97.25 81 ILE A C 1
ATOM 579 O O . ILE A 1 81 ? -11.593 -9.181 10.417 1.00 97.25 81 ILE A O 1
ATOM 583 N N . THR A 1 82 ? -12.217 -11.190 9.630 1.00 97.69 82 THR A N 1
ATOM 584 C CA . THR A 1 82 ? -11.552 -11.036 8.332 1.00 97.69 82 THR A CA 1
ATOM 585 C C . THR A 1 82 ? -12.572 -10.858 7.217 1.00 97.69 82 THR A C 1
ATOM 587 O O . THR A 1 82 ? -13.675 -11.398 7.288 1.00 97.69 82 THR A O 1
ATOM 590 N N . GLY A 1 83 ? -12.205 -10.066 6.219 1.00 97.69 83 GLY A N 1
ATOM 591 C CA . GLY A 1 83 ? -12.920 -9.895 4.961 1.00 97.69 83 GLY A CA 1
ATOM 592 C C . GLY A 1 83 ? -11.912 -9.817 3.824 1.00 97.69 83 GLY A C 1
ATOM 593 O O . GLY A 1 83 ? -10.737 -9.519 4.054 1.00 97.69 83 GLY A O 1
ATOM 594 N N . GLU A 1 84 ? -12.347 -10.120 2.614 1.00 97.81 84 GLU A N 1
ATOM 595 C CA . GLU A 1 84 ? -11.484 -10.138 1.440 1.00 97.81 84 GLU A CA 1
ATOM 596 C C . GLU A 1 84 ? -12.252 -9.659 0.214 1.00 97.81 84 GLU A C 1
ATOM 598 O O . GLU A 1 84 ? -13.441 -9.939 0.093 1.00 97.81 84 GLU A O 1
ATOM 603 N N . GLU A 1 85 ? -11.542 -8.949 -0.655 1.00 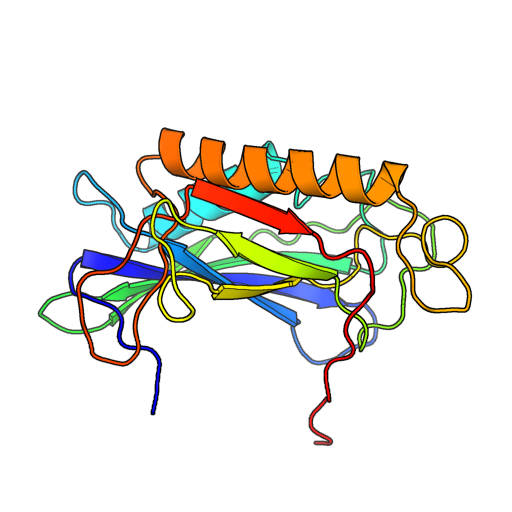97.50 85 GLU A N 1
ATOM 604 C CA . GLU A 1 85 ? -11.954 -8.601 -2.010 1.00 97.50 85 GLU A CA 1
ATOM 605 C C . GLU A 1 85 ? -10.834 -9.083 -2.931 1.00 97.50 85 GLU A C 1
ATOM 607 O O . GLU A 1 85 ? -9.708 -8.583 -2.854 1.00 97.50 85 GLU A O 1
ATOM 612 N N . LEU A 1 86 ? -11.097 -10.137 -3.705 1.00 95.00 86 LEU A N 1
ATOM 613 C CA . LEU A 1 86 ? -10.081 -10.859 -4.471 1.00 95.00 86 LEU A CA 1
ATOM 614 C C . LEU A 1 86 ? -10.452 -10.878 -5.951 1.00 95.00 86 LEU A C 1
ATOM 616 O O . LEU A 1 86 ? -11.277 -11.682 -6.385 1.00 95.00 86 LEU A O 1
ATOM 620 N N . GLU A 1 87 ? -9.775 -10.045 -6.729 1.00 95.00 87 GLU A N 1
ATOM 621 C CA . GLU A 1 87 ? -9.856 -10.026 -8.183 1.00 95.00 87 GLU A CA 1
ATOM 622 C C . GLU A 1 87 ? -8.431 -10.059 -8.738 1.00 95.00 87 GLU A C 1
ATOM 624 O O . GLU A 1 87 ? -7.579 -9.248 -8.375 1.00 95.00 87 GLU A O 1
ATOM 629 N N . ALA A 1 88 ? -8.145 -11.085 -9.542 1.00 94.88 88 ALA A N 1
ATOM 630 C CA . ALA A 1 88 ? -6.813 -11.312 -10.080 1.00 94.88 88 ALA A CA 1
ATOM 631 C C . ALA A 1 88 ? -6.628 -10.515 -11.374 1.00 94.88 88 ALA A C 1
ATOM 633 O O . ALA A 1 88 ? -7.098 -10.928 -12.436 1.00 94.88 88 ALA A O 1
ATOM 634 N N . GLU A 1 89 ? -5.893 -9.413 -11.294 1.00 95.50 89 GLU A N 1
ATOM 635 C CA . GLU A 1 89 ? -5.601 -8.543 -12.428 1.00 95.50 89 GLU A CA 1
ATOM 636 C C . GLU A 1 89 ? -4.128 -8.657 -12.814 1.00 95.50 89 GLU A C 1
ATOM 638 O O . GLU A 1 89 ? -3.240 -8.512 -11.976 1.00 95.50 89 GLU A O 1
ATOM 643 N N . VAL A 1 90 ? -3.837 -8.933 -14.085 1.00 96.44 90 VAL A N 1
ATOM 644 C CA . VAL A 1 90 ? -2.460 -9.022 -14.597 1.00 96.44 90 VAL A CA 1
ATOM 645 C C . VAL A 1 90 ? -2.063 -7.676 -15.196 1.00 96.44 90 VAL A C 1
ATOM 647 O O . VAL A 1 90 ? -2.852 -7.075 -15.920 1.00 96.44 90 VAL A O 1
ATOM 650 N N . GLY A 1 91 ? -0.840 -7.215 -14.921 1.00 96.12 91 GLY A N 1
ATOM 651 C CA . GLY A 1 91 ? -0.305 -6.018 -15.571 1.00 96.12 91 GLY A CA 1
ATOM 652 C C . GLY A 1 91 ? -0.176 -6.192 -17.090 1.00 96.12 91 GLY A C 1
ATOM 653 O O . GLY A 1 91 ? -0.043 -7.301 -17.606 1.00 96.12 91 GLY A O 1
ATOM 654 N N . GLU A 1 92 ? -0.171 -5.094 -17.832 1.00 95.81 92 GLU A N 1
ATOM 655 C CA . GLU A 1 92 ? -0.087 -5.098 -19.299 1.00 95.81 92 GLU A CA 1
ATOM 656 C C . GLU A 1 92 ? 1.283 -4.632 -19.818 1.00 95.81 92 GLU A C 1
ATOM 658 O O . GLU A 1 92 ? 1.627 -4.847 -20.983 1.00 95.81 92 GLU A O 1
ATOM 663 N N . GLY A 1 93 ? 2.108 -4.034 -18.957 1.00 93.00 93 GLY A N 1
ATOM 664 C CA . GLY A 1 93 ? 3.425 -3.503 -19.289 1.00 93.00 93 GLY A CA 1
ATOM 665 C C . GLY A 1 93 ? 4.394 -4.586 -19.765 1.00 93.00 93 GLY A C 1
ATOM 666 O O . GLY A 1 93 ? 4.727 -5.522 -19.039 1.00 93.00 93 GLY A O 1
ATOM 667 N N . SER A 1 94 ? 4.911 -4.450 -20.986 1.00 92.19 94 SER A N 1
ATOM 668 C CA . SER A 1 94 ? 5.782 -5.447 -21.626 1.00 92.19 94 SER A CA 1
ATOM 669 C C . SER A 1 94 ? 7.278 -5.267 -21.315 1.00 92.19 94 SER A C 1
ATOM 671 O O . SER A 1 94 ? 8.126 -5.483 -22.184 1.00 92.19 94 SER A O 1
ATOM 673 N N . TRP A 1 95 ? 7.620 -4.820 -20.108 1.00 92.56 95 TRP A N 1
ATOM 674 C CA . TRP A 1 95 ? 8.986 -4.485 -19.691 1.00 92.56 95 TRP A CA 1
ATOM 675 C C . TRP A 1 95 ? 9.429 -5.298 -18.467 1.00 92.56 95 TRP A C 1
ATOM 677 O O . TRP A 1 95 ? 8.612 -5.879 -17.750 1.00 92.56 95 TRP A O 1
ATOM 687 N N . GLY A 1 96 ? 10.748 -5.362 -18.252 1.00 91.56 96 GLY A N 1
ATOM 688 C CA . GLY A 1 96 ? 11.362 -6.088 -17.139 1.00 91.56 96 GLY A CA 1
ATOM 689 C C . GLY A 1 96 ? 11.367 -5.255 -15.850 1.00 91.56 96 GLY A C 1
ATOM 690 O O . GLY A 1 96 ? 12.040 -4.220 -15.823 1.00 91.56 96 GLY A O 1
ATOM 691 N N . PRO A 1 97 ? 10.629 -5.655 -14.799 1.00 94.00 97 PRO A N 1
ATOM 692 C CA . PRO A 1 97 ? 10.703 -5.011 -13.499 1.00 94.00 97 PRO A CA 1
ATOM 693 C C . PRO A 1 97 ? 12.018 -5.371 -12.803 1.00 94.00 97 PRO A C 1
ATOM 695 O O . PRO A 1 97 ? 12.569 -6.446 -13.059 1.00 94.00 97 PRO A O 1
ATOM 698 N N . PRO A 1 98 ? 12.489 -4.538 -11.856 1.00 94.62 98 PRO A N 1
ATOM 699 C CA . PRO A 1 98 ? 13.561 -4.914 -10.961 1.00 94.62 98 PRO A CA 1
ATOM 700 C C . PRO A 1 98 ? 13.287 -6.272 -10.308 1.00 94.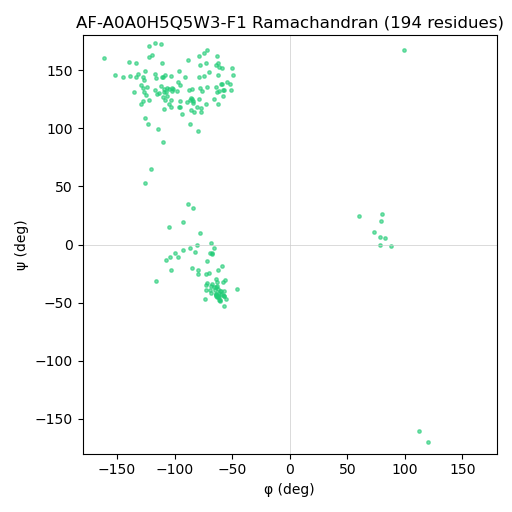62 98 PRO A C 1
ATOM 702 O O . PRO A 1 98 ? 12.123 -6.623 -10.067 1.00 94.62 98 PRO A O 1
ATOM 705 N N . PRO A 1 99 ? 14.344 -7.014 -9.936 1.00 91.81 99 PRO A N 1
ATOM 706 C CA . PRO A 1 99 ? 14.198 -8.308 -9.290 1.00 91.81 99 PRO A CA 1
ATOM 707 C C . PRO A 1 99 ? 13.223 -8.254 -8.105 1.00 91.81 99 PRO A C 1
ATOM 709 O O . PRO A 1 99 ? 13.239 -7.285 -7.347 1.00 91.81 99 PRO A O 1
ATOM 712 N N . PRO A 1 100 ? 12.443 -9.314 -7.833 1.00 89.81 100 PRO A N 1
ATOM 713 C CA . PRO A 1 100 ? 11.412 -9.321 -6.785 1.00 89.81 100 PRO A CA 1
ATOM 714 C C . PRO A 1 100 ? 11.962 -9.252 -5.344 1.00 89.81 100 PRO A C 1
ATOM 716 O O . PRO A 1 100 ? 11.199 -9.323 -4.378 1.00 89.81 100 PRO A O 1
ATOM 719 N N . GLN A 1 101 ? 13.287 -9.171 -5.183 1.00 90.81 101 GLN A N 1
ATOM 720 C CA . GLN A 1 101 ? 13.959 -8.847 -3.921 1.00 90.81 101 GLN A CA 1
ATOM 721 C C . GLN A 1 101 ? 14.075 -7.331 -3.702 1.00 90.81 101 GLN A C 1
ATOM 723 O O . GLN A 1 101 ? 14.269 -6.894 -2.570 1.00 90.81 101 GLN A O 1
ATOM 728 N N . CYS A 1 102 ? 13.971 -6.528 -4.756 1.00 94.12 102 CYS A N 1
ATOM 729 C CA . CYS A 1 102 ? 13.899 -5.077 -4.688 1.00 94.12 102 CYS A CA 1
ATOM 730 C C . CYS A 1 102 ? 12.484 -4.640 -4.292 1.00 94.12 102 CYS A C 1
ATOM 732 O O . CYS A 1 102 ? 11.512 -5.356 -4.518 1.00 94.12 102 CYS A O 1
ATOM 734 N N . ALA A 1 103 ? 12.366 -3.461 -3.693 1.00 95.81 103 ALA A N 1
ATOM 735 C CA . ALA A 1 103 ? 11.095 -2.849 -3.339 1.00 95.81 103 ALA A CA 1
ATOM 736 C C . ALA A 1 103 ? 11.208 -1.325 -3.336 1.00 95.81 103 ALA A C 1
ATOM 738 O O . ALA A 1 103 ? 12.230 -0.757 -2.933 1.00 95.81 103 ALA A O 1
ATOM 739 N N . VAL A 1 104 ? 10.118 -0.671 -3.721 1.00 96.62 104 VAL A N 1
ATOM 740 C CA . VAL A 1 104 ? 9.918 0.760 -3.525 1.00 96.62 104 VAL A CA 1
ATOM 741 C C . VAL A 1 104 ? 9.646 0.991 -2.043 1.00 96.62 104 VAL A C 1
ATOM 743 O O . VAL A 1 104 ? 8.731 0.408 -1.456 1.00 96.62 104 VAL A O 1
ATOM 746 N N . LEU A 1 105 ? 10.486 1.806 -1.407 1.00 96.62 105 LEU A N 1
ATOM 747 C CA . LEU A 1 105 ? 10.345 2.123 0.008 1.00 96.62 105 LEU A CA 1
ATOM 748 C C . LEU A 1 105 ? 9.526 3.401 0.158 1.00 96.62 105 LEU A C 1
ATOM 750 O O . LEU A 1 105 ? 9.995 4.485 -0.185 1.00 96.62 105 LEU A O 1
ATOM 754 N N . VAL A 1 106 ? 8.326 3.268 0.716 1.00 97.00 106 VAL A N 1
ATOM 755 C CA . VAL A 1 106 ? 7.403 4.387 0.912 1.00 97.00 106 VAL A CA 1
ATOM 756 C C . VAL A 1 106 ? 7.335 4.734 2.392 1.00 97.00 106 VAL A C 1
ATOM 758 O O . VAL A 1 106 ? 7.080 3.884 3.251 1.00 97.00 106 VAL A O 1
ATOM 761 N N . GLN A 1 107 ? 7.605 5.991 2.716 1.00 96.56 107 GLN A N 1
ATOM 762 C CA . GLN A 1 107 ? 7.552 6.510 4.071 1.00 96.56 107 GLN A CA 1
ATOM 763 C C . GLN A 1 107 ? 6.150 7.034 4.379 1.00 96.56 107 GLN A C 1
ATOM 765 O O . GLN A 1 107 ? 5.674 7.967 3.742 1.00 96.56 107 GLN A O 1
ATOM 770 N N . LYS A 1 108 ? 5.540 6.490 5.433 1.00 96.25 108 LYS A N 1
ATOM 771 C CA . LYS A 1 108 ? 4.260 6.948 5.979 1.00 96.25 108 LYS A CA 1
ATOM 772 C C . LYS A 1 108 ? 4.500 8.170 6.859 1.00 96.25 108 LYS A C 1
ATOM 774 O O . LYS A 1 108 ? 5.247 8.070 7.843 1.00 96.25 108 LYS A O 1
ATOM 779 N N . ARG A 1 109 ? 3.916 9.317 6.506 1.00 95.81 109 ARG A N 1
ATOM 780 C CA . ARG A 1 109 ? 4.036 10.574 7.257 1.00 95.81 109 ARG A CA 1
ATOM 781 C C . ARG A 1 109 ? 2.707 10.938 7.902 1.00 95.81 109 ARG A C 1
ATOM 783 O O . ARG A 1 109 ? 1.646 10.702 7.343 1.00 95.81 109 ARG A O 1
ATOM 790 N N . THR A 1 110 ? 2.791 11.505 9.096 1.00 96.00 110 THR A N 1
ATOM 791 C CA . THR A 1 110 ? 1.642 12.007 9.852 1.00 96.00 110 THR A CA 1
ATOM 792 C C . THR A 1 110 ? 1.857 13.491 10.153 1.00 96.00 110 THR A C 1
ATOM 794 O O . THR A 1 110 ? 2.966 14.007 9.980 1.00 96.00 110 THR A O 1
ATOM 797 N N . GLY A 1 111 ? 0.829 14.170 10.667 1.00 93.44 111 GLY A N 1
ATOM 798 C CA . GLY A 1 111 ? 0.934 15.568 11.107 1.00 93.44 111 GLY A CA 1
ATOM 799 C C . GLY A 1 111 ? 1.817 15.790 12.345 1.00 93.44 111 GLY A C 1
ATOM 800 O O . GLY A 1 111 ? 2.080 16.934 12.712 1.00 93.44 111 GLY A O 1
ATOM 801 N N . PHE A 1 112 ? 2.290 14.724 12.998 1.00 92.56 112 PHE A N 1
ATOM 802 C CA . PHE A 1 112 ? 3.084 14.813 14.221 1.00 92.56 112 PHE A CA 1
ATOM 803 C C . PHE A 1 112 ? 4.577 14.568 13.966 1.00 92.56 112 PHE A C 1
ATOM 805 O O . PHE A 1 112 ? 4.991 13.731 13.161 1.00 92.56 112 PHE A O 1
ATOM 812 N N . GLY A 1 113 ? 5.420 15.281 14.717 1.00 91.56 113 GLY A N 1
ATOM 813 C CA . GLY A 1 113 ? 6.864 15.054 14.732 1.00 91.56 113 GLY A CA 1
ATOM 814 C C . GLY A 1 113 ? 7.267 13.758 15.451 1.00 91.56 113 GLY A C 1
ATOM 815 O O . GLY A 1 113 ? 6.487 13.155 16.186 1.00 91.56 113 GLY A O 1
ATOM 816 N N . GLY A 1 114 ? 8.528 13.349 15.276 1.00 89.94 114 GLY A N 1
ATOM 817 C CA . GLY A 1 114 ? 9.130 12.216 15.992 1.00 89.94 114 GLY A CA 1
ATOM 818 C C . GLY A 1 114 ? 9.167 10.897 15.212 1.00 89.94 114 GLY A C 1
ATOM 819 O O . GLY A 1 114 ? 8.563 10.753 14.152 1.00 89.94 114 GLY A O 1
ATOM 820 N N . ARG A 1 115 ? 9.936 9.929 15.732 1.00 89.88 115 ARG A N 1
ATOM 821 C CA . ARG A 1 115 ? 10.124 8.605 15.107 1.00 89.88 115 ARG A CA 1
ATOM 822 C C . ARG A 1 115 ? 8.892 7.707 15.217 1.00 89.88 115 ARG A C 1
ATOM 824 O O . ARG A 1 115 ? 8.624 6.982 14.272 1.00 89.88 115 ARG A O 1
ATOM 831 N N . GLN A 1 116 ? 8.151 7.793 16.322 1.00 89.25 116 GLN A N 1
ATOM 832 C CA . GLN A 1 116 ? 6.930 7.006 16.549 1.00 89.25 116 GLN A CA 1
ATOM 833 C C . GLN A 1 116 ? 5.815 7.340 15.547 1.00 89.25 116 GLN A C 1
ATOM 835 O O . GLN A 1 116 ? 5.031 6.492 15.162 1.00 89.25 116 GLN A O 1
ATOM 840 N N . ASN A 1 117 ? 5.797 8.579 15.056 1.00 92.38 117 ASN A N 1
ATOM 841 C CA . ASN A 1 117 ? 4.768 9.111 14.166 1.00 92.38 117 ASN A CA 1
ATOM 842 C C . ASN A 1 117 ? 5.124 8.950 12.678 1.00 92.38 117 ASN A C 1
ATOM 844 O O . ASN A 1 117 ? 4.621 9.681 11.820 1.00 92.38 117 ASN A O 1
ATOM 848 N N . ARG A 1 118 ? 6.049 8.035 12.368 1.00 93.12 118 ARG A N 1
ATOM 849 C CA . ARG A 1 118 ? 6.528 7.751 11.015 1.00 93.12 118 ARG A CA 1
ATOM 850 C C . ARG A 1 118 ? 6.602 6.247 10.813 1.00 93.12 118 ARG A C 1
ATOM 852 O O . ARG A 1 118 ? 7.201 5.538 11.613 1.00 93.12 118 ARG A O 1
ATOM 859 N N . GLY A 1 119 ? 6.052 5.782 9.700 1.00 92.81 119 GLY A N 1
ATOM 860 C CA . GLY A 1 119 ? 6.114 4.382 9.292 1.00 92.81 119 GLY A CA 1
ATOM 861 C C . GLY A 1 119 ? 6.873 4.204 7.985 1.00 92.81 119 GLY A C 1
ATOM 862 O O . GLY A 1 119 ? 7.232 5.168 7.305 1.00 92.81 119 GLY A O 1
ATOM 863 N N . ARG A 1 120 ? 7.101 2.950 7.611 1.00 94.00 120 ARG A N 1
ATOM 864 C CA . ARG A 1 120 ? 7.579 2.572 6.280 1.00 94.00 120 ARG A CA 1
ATOM 865 C C . ARG A 1 120 ? 6.744 1.408 5.776 1.00 94.00 120 ARG A C 1
ATOM 867 O O . ARG A 1 120 ? 6.364 0.547 6.565 1.00 94.00 120 ARG A O 1
ATOM 874 N N . MET A 1 121 ? 6.477 1.385 4.481 1.00 94.62 121 MET A N 1
ATOM 875 C CA . MET A 1 121 ? 5.975 0.208 3.787 1.00 94.62 121 MET A CA 1
ATOM 876 C C . MET A 1 121 ? 6.875 -0.109 2.608 1.00 94.62 121 MET A C 1
ATOM 878 O O . MET A 1 121 ? 7.490 0.779 2.018 1.00 94.62 121 MET A O 1
ATOM 882 N N . PHE A 1 122 ? 6.954 -1.393 2.302 1.00 95.69 122 PHE A N 1
ATOM 883 C CA . PHE A 1 122 ? 7.633 -1.871 1.120 1.00 95.69 122 PHE A CA 1
ATOM 884 C C . PHE A 1 122 ? 6.575 -2.229 0.089 1.00 95.69 122 PHE A C 1
ATOM 886 O O . PHE A 1 122 ? 5.683 -3.031 0.377 1.00 95.69 122 PHE A O 1
ATOM 893 N N . VAL A 1 123 ? 6.688 -1.625 -1.083 1.00 95.88 123 VAL A N 1
ATOM 894 C CA . VAL A 1 123 ? 5.825 -1.896 -2.229 1.00 95.88 123 VAL A CA 1
ATOM 895 C C . VAL A 1 123 ? 6.665 -2.639 -3.261 1.00 95.88 123 VAL A C 1
ATOM 897 O O . VAL A 1 123 ? 7.810 -2.235 -3.499 1.00 95.88 123 VAL A O 1
ATOM 900 N N . PRO A 1 124 ? 6.186 -3.758 -3.826 1.00 95.69 124 PRO A N 1
ATOM 901 C CA . PRO A 1 124 ? 6.938 -4.432 -4.869 1.00 95.69 124 PRO A CA 1
ATOM 902 C C . PRO A 1 124 ? 7.179 -3.496 -6.071 1.00 95.69 124 PRO A C 1
ATOM 904 O O . PRO A 1 124 ? 6.406 -2.569 -6.301 1.00 95.69 124 PRO A O 1
ATOM 907 N N . PRO A 1 125 ? 8.264 -3.683 -6.838 1.00 95.06 125 PRO A N 1
ATOM 908 C CA . PRO A 1 125 ? 8.726 -2.711 -7.827 1.00 95.06 125 PRO A CA 1
ATOM 909 C C . PRO A 1 125 ? 7.987 -2.852 -9.166 1.00 95.06 125 PRO A C 1
ATOM 911 O O . PRO A 1 125 ? 8.563 -2.609 -10.221 1.00 95.06 125 PRO A O 1
ATOM 914 N N . PHE A 1 126 ? 6.722 -3.274 -9.137 1.00 94.81 126 PHE A N 1
ATOM 915 C CA . PHE A 1 126 ? 5.949 -3.651 -10.321 1.00 94.81 126 PHE A CA 1
ATOM 916 C C . PHE A 1 126 ? 5.592 -2.475 -11.241 1.00 94.81 126 PHE A C 1
ATOM 918 O O . PHE A 1 126 ? 5.110 -2.721 -12.339 1.00 94.81 126 PHE A O 1
ATOM 925 N N . HIS A 1 127 ? 5.868 -1.236 -10.815 1.00 92.19 127 HIS A N 1
ATOM 926 C CA . HIS A 1 127 ? 5.737 0.014 -11.578 1.00 92.19 127 HIS A CA 1
ATOM 927 C C . HIS A 1 127 ? 7.046 0.542 -12.176 1.00 92.19 127 HIS A C 1
ATOM 929 O O . HIS A 1 127 ? 7.048 1.563 -12.857 1.00 92.19 127 HIS A O 1
ATOM 935 N N . LEU A 1 128 ? 8.185 -0.063 -11.850 1.00 95.00 128 LEU A N 1
ATOM 936 C CA . LEU A 1 128 ? 9.479 0.457 -12.274 1.00 95.00 128 LEU A CA 1
ATOM 937 C C . LEU A 1 128 ? 10.024 -0.391 -13.400 1.00 95.00 128 LEU A C 1
ATOM 939 O O . LEU A 1 128 ? 10.291 -1.565 -13.186 1.00 95.00 128 LEU A O 1
ATOM 943 N N . ASN A 1 129 ? 10.275 0.199 -14.558 1.00 94.56 129 ASN A N 1
ATOM 944 C CA . ASN A 1 129 ? 11.062 -0.447 -15.592 1.00 94.56 129 ASN A CA 1
ATOM 945 C C . ASN A 1 129 ? 12.547 -0.370 -15.213 1.00 94.56 129 ASN A C 1
ATOM 947 O O . ASN A 1 129 ? 13.123 0.716 -15.124 1.00 94.56 129 ASN A O 1
ATOM 951 N N . GLU A 1 130 ? 13.192 -1.524 -15.009 1.00 93.75 130 GLU A N 1
ATOM 952 C CA . GLU A 1 130 ? 14.588 -1.587 -14.556 1.00 93.75 130 GLU A CA 1
ATOM 953 C C . GLU A 1 130 ? 15.548 -0.849 -15.502 1.00 93.75 130 GLU A C 1
ATOM 955 O O . GLU A 1 130 ? 16.529 -0.263 -15.054 1.00 93.75 130 GLU A O 1
ATOM 960 N N . SER A 1 131 ? 15.256 -0.840 -16.806 1.00 92.62 131 SER A N 1
ATOM 961 C CA . SER A 1 131 ? 16.145 -0.263 -17.822 1.00 92.62 131 SER A CA 1
ATOM 962 C C . SER A 1 131 ? 16.071 1.263 -17.946 1.00 92.62 131 SER A C 1
ATOM 964 O O . SER A 1 131 ? 17.041 1.877 -18.394 1.00 92.62 131 SER A O 1
ATOM 966 N N . THR A 1 132 ? 14.947 1.880 -17.573 1.00 94.62 132 THR A N 1
ATOM 967 C CA . THR A 1 132 ? 14.701 3.324 -17.767 1.00 94.62 132 THR A CA 1
ATOM 968 C C . THR A 1 132 ? 14.542 4.084 -16.459 1.00 94.62 132 THR A C 1
ATOM 970 O O . THR A 1 132 ? 14.930 5.251 -16.373 1.00 94.62 132 THR A O 1
ATOM 973 N N . ASP A 1 133 ? 14.008 3.425 -15.434 1.00 96.50 133 ASP A N 1
ATOM 974 C CA . ASP A 1 133 ? 13.565 4.089 -14.210 1.00 96.50 133 ASP A CA 1
ATOM 975 C C . ASP A 1 133 ? 14.536 3.872 -13.057 1.00 96.50 133 ASP A C 1
ATOM 977 O O . ASP A 1 133 ? 14.411 4.528 -12.024 1.00 96.50 133 ASP A O 1
ATOM 981 N N . VAL A 1 134 ? 15.500 2.962 -13.212 1.00 96.50 134 VAL A N 1
ATOM 982 C CA . VAL A 1 134 ? 16.441 2.583 -12.161 1.00 96.50 134 VAL A CA 1
ATOM 983 C C . VAL A 1 134 ? 17.871 2.707 -12.673 1.00 96.50 134 VAL A C 1
ATOM 985 O O . VAL A 1 134 ? 18.265 2.100 -13.664 1.00 96.50 134 VAL A O 1
ATOM 988 N N . SER A 1 135 ? 18.686 3.502 -11.984 1.00 95.69 135 SER A N 1
ATOM 989 C CA . SER A 1 135 ? 20.110 3.612 -12.300 1.00 95.69 135 SER A CA 1
ATOM 990 C C . SER A 1 135 ? 20.886 2.377 -11.832 1.00 95.69 135 SER A C 1
ATOM 992 O O . SER A 1 135 ? 20.455 1.646 -10.941 1.00 95.69 135 SER A O 1
ATOM 994 N N . ALA A 1 136 ? 22.114 2.197 -12.328 1.00 92.44 136 ALA A N 1
ATOM 995 C CA . ALA A 1 136 ? 23.011 1.138 -11.850 1.00 92.44 136 ALA A CA 1
ATOM 996 C C . ALA A 1 136 ? 23.322 1.219 -10.335 1.00 92.44 136 ALA A C 1
ATOM 998 O O . ALA A 1 136 ? 23.754 0.237 -9.735 1.00 92.44 136 ALA A O 1
ATOM 999 N N . ALA A 1 137 ? 23.100 2.376 -9.698 1.00 93.31 137 ALA A N 1
ATOM 1000 C CA . ALA A 1 137 ? 23.241 2.554 -8.252 1.00 93.31 137 ALA A CA 1
ATOM 1001 C C . ALA A 1 137 ? 21.964 2.189 -7.458 1.00 93.31 137 ALA A C 1
ATOM 1003 O O . ALA A 1 137 ? 21.973 2.241 -6.219 1.00 93.31 137 ALA A O 1
ATOM 1004 N N . GLY A 1 138 ? 20.880 1.814 -8.146 1.00 93.62 138 GLY A N 1
ATOM 1005 C CA . GLY A 1 138 ? 19.563 1.531 -7.574 1.00 93.62 138 GLY A CA 1
ATOM 1006 C C . GLY A 1 138 ? 18.749 2.785 -7.247 1.00 93.62 138 GLY A C 1
ATOM 1007 O O . GLY A 1 138 ? 17.861 2.727 -6.394 1.00 93.62 138 GLY A O 1
ATOM 1008 N N . GLU A 1 139 ? 19.088 3.927 -7.852 1.00 97.12 139 GLU A N 1
ATOM 1009 C CA . GLU A 1 139 ? 18.334 5.173 -7.693 1.00 97.12 139 GLU A CA 1
ATOM 1010 C C . GLU A 1 139 ? 17.166 5.209 -8.671 1.00 97.12 139 GLU A C 1
ATOM 1012 O O . GLU A 1 139 ? 17.339 4.902 -9.850 1.00 97.12 139 GLU A O 1
ATOM 1017 N N . ILE A 1 140 ? 15.997 5.592 -8.169 1.00 97.44 140 ILE A N 1
ATOM 1018 C CA . ILE A 1 140 ? 14.788 5.771 -8.966 1.00 97.44 140 ILE A CA 1
ATOM 1019 C C . ILE A 1 140 ? 14.897 7.112 -9.697 1.00 97.44 140 ILE A C 1
ATOM 1021 O O . ILE A 1 140 ? 15.258 8.126 -9.091 1.00 97.44 140 ILE A O 1
ATOM 1025 N N . ASN A 1 141 ? 14.573 7.119 -10.988 1.00 97.12 141 ASN A N 1
ATOM 1026 C CA . ASN A 1 141 ? 14.466 8.323 -11.801 1.00 97.12 141 ASN A CA 1
ATOM 1027 C C . ASN A 1 141 ? 13.568 9.360 -11.099 1.00 97.12 141 ASN A C 1
ATOM 1029 O O . ASN A 1 141 ? 12.484 9.026 -10.628 1.00 97.12 141 ASN A O 1
ATOM 1033 N N . GLY A 1 142 ? 14.019 10.617 -11.028 1.00 96.69 142 GLY A N 1
ATOM 1034 C CA . GLY A 1 142 ? 13.308 11.678 -10.308 1.00 96.69 142 GLY A CA 1
ATOM 1035 C C . GLY A 1 142 ? 11.875 11.892 -10.799 1.00 96.69 142 GLY A C 1
ATOM 1036 O O . GLY A 1 142 ? 10.971 11.935 -9.978 1.00 96.69 142 GLY A O 1
ATOM 1037 N N . THR A 1 143 ? 11.658 11.926 -12.117 1.00 96.06 143 THR A N 1
ATOM 1038 C CA . THR A 1 143 ? 10.318 12.073 -12.708 1.00 96.06 143 THR A CA 1
ATOM 1039 C C . THR A 1 143 ? 9.420 10.907 -12.318 1.00 96.06 143 THR A C 1
ATOM 1041 O O . THR A 1 143 ? 8.323 11.123 -11.814 1.00 96.06 143 THR A O 1
ATOM 1044 N N . ARG A 1 144 ? 9.920 9.672 -12.450 1.00 95.62 144 ARG A N 1
ATOM 1045 C CA . ARG A 1 144 ? 9.152 8.477 -12.087 1.00 95.62 144 ARG A CA 1
ATOM 1046 C C . ARG A 1 144 ? 8.838 8.418 -10.593 1.00 95.62 144 ARG A C 1
ATOM 1048 O O . ARG A 1 144 ? 7.769 7.979 -10.189 1.00 95.62 144 ARG A O 1
ATOM 1055 N N . ARG A 1 145 ? 9.771 8.860 -9.749 1.00 96.44 145 ARG A N 1
ATOM 1056 C CA . ARG A 1 145 ? 9.550 8.953 -8.304 1.00 96.44 145 ARG A CA 1
ATOM 1057 C C . ARG A 1 145 ? 8.435 9.949 -7.982 1.00 96.44 145 ARG A C 1
ATOM 1059 O O . ARG A 1 145 ? 7.590 9.621 -7.160 1.00 96.44 145 ARG A O 1
ATOM 1066 N N . ASP A 1 146 ? 8.438 11.123 -8.606 1.00 96.44 146 ASP A N 1
ATOM 1067 C CA . ASP A 1 146 ? 7.440 12.168 -8.350 1.00 96.44 146 ASP A CA 1
ATOM 1068 C C . ASP A 1 146 ? 6.033 11.733 -8.842 1.00 96.44 146 ASP A C 1
ATOM 1070 O O . ASP A 1 146 ? 5.027 12.002 -8.182 1.00 96.44 146 ASP A O 1
ATOM 1074 N N . GLU A 1 147 ? 5.954 10.972 -9.943 1.00 95.56 147 GLU A N 1
ATOM 1075 C CA . GLU A 1 147 ? 4.720 10.292 -10.384 1.00 95.56 147 GLU A CA 1
ATOM 1076 C C . GLU A 1 147 ? 4.215 9.289 -9.339 1.00 95.56 147 GLU A C 1
ATOM 1078 O O . GLU A 1 147 ? 3.045 9.321 -8.961 1.00 95.56 147 GLU A O 1
ATOM 1083 N N . LEU A 1 148 ? 5.099 8.427 -8.823 1.00 95.81 148 LEU A N 1
ATOM 1084 C CA . LEU A 1 148 ? 4.734 7.466 -7.781 1.00 95.81 148 LEU A CA 1
ATOM 1085 C C . LEU A 1 148 ? 4.288 8.166 -6.491 1.00 95.81 148 LEU A C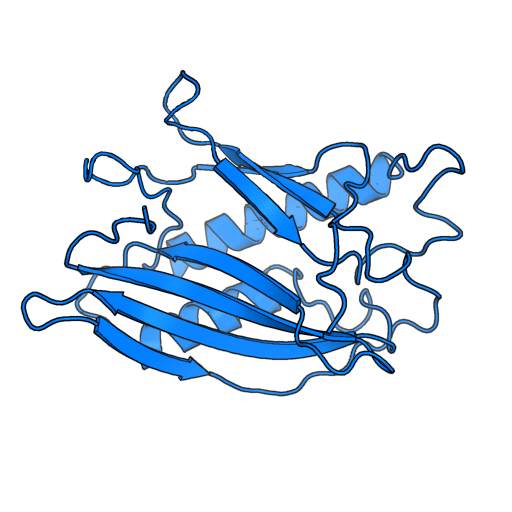 1
ATOM 1087 O O . LEU A 1 148 ? 3.354 7.701 -5.848 1.00 95.81 148 LEU A O 1
ATOM 1091 N N . GLU A 1 149 ? 4.928 9.271 -6.099 1.00 95.94 149 GLU A N 1
ATOM 1092 C CA . GLU A 1 149 ? 4.479 10.071 -4.949 1.00 95.94 149 GLU A CA 1
ATOM 1093 C C . GLU A 1 149 ? 3.056 10.589 -5.144 1.00 95.94 149 GLU A C 1
ATOM 1095 O O . GLU A 1 149 ? 2.249 10.466 -4.228 1.00 95.94 149 GLU A O 1
ATOM 1100 N N . THR A 1 150 ? 2.731 11.069 -6.346 1.00 96.12 150 THR A N 1
ATOM 1101 C CA . THR A 1 150 ? 1.373 11.516 -6.688 1.00 96.12 150 THR A CA 1
ATOM 1102 C C . THR A 1 150 ? 0.366 10.370 -6.548 1.00 96.12 150 THR A C 1
ATOM 1104 O O . THR A 1 150 ? -0.623 10.519 -5.840 1.00 96.12 150 THR A O 1
ATOM 1107 N N . ILE A 1 151 ? 0.673 9.192 -7.105 1.00 96.12 151 ILE A N 1
ATOM 1108 C CA . ILE A 1 151 ? -0.162 7.981 -6.991 1.00 96.12 151 ILE A CA 1
ATOM 1109 C C . ILE A 1 151 ? -0.404 7.591 -5.522 1.00 96.12 151 ILE A C 1
ATOM 1111 O O . ILE A 1 151 ? -1.518 7.250 -5.122 1.00 96.12 151 ILE A O 1
ATOM 1115 N N . PHE A 1 152 ? 0.631 7.631 -4.680 1.00 96.50 152 PHE A N 1
ATOM 1116 C CA . PHE A 1 152 ? 0.474 7.282 -3.268 1.00 96.50 152 PHE A CA 1
ATOM 1117 C C . PHE A 1 152 ? -0.289 8.343 -2.465 1.00 96.50 152 PHE A C 1
ATOM 1119 O O . PHE A 1 152 ? -0.994 7.986 -1.516 1.00 96.50 152 PHE A O 1
ATOM 1126 N N . ASP A 1 153 ? -0.154 9.622 -2.802 1.00 95.12 153 ASP A N 1
ATOM 1127 C CA . ASP A 1 153 ? -0.945 10.680 -2.174 1.00 95.12 153 ASP A CA 1
ATOM 1128 C C . ASP A 1 153 ? -2.426 10.582 -2.593 1.00 95.12 153 ASP A C 1
ATOM 1130 O O . ASP A 1 153 ? -3.304 10.685 -1.728 1.00 95.12 153 ASP A O 1
ATOM 1134 N N . ASP A 1 154 ? -2.708 10.253 -3.858 1.00 96.50 154 ASP A N 1
ATOM 1135 C CA . ASP A 1 154 ? -4.062 9.968 -4.353 1.00 96.50 154 ASP A CA 1
ATOM 1136 C C . ASP A 1 154 ? -4.674 8.762 -3.629 1.00 96.50 154 ASP A C 1
ATOM 1138 O O . ASP A 1 154 ? -5.804 8.835 -3.153 1.00 96.50 154 ASP A O 1
ATOM 1142 N N . PHE A 1 155 ? -3.904 7.695 -3.396 1.00 97.38 155 PHE A N 1
ATOM 1143 C CA . PHE A 1 155 ? -4.363 6.549 -2.603 1.00 97.38 155 PHE A CA 1
ATOM 1144 C C . PHE A 1 155 ? -4.795 6.931 -1.181 1.00 97.38 155 PHE A C 1
ATOM 1146 O O . PHE A 1 155 ? -5.829 6.472 -0.694 1.00 97.38 155 PHE A O 1
ATOM 1153 N N . VAL A 1 156 ? -4.031 7.784 -0.489 1.00 97.00 156 VAL A N 1
ATOM 1154 C CA . VAL A 1 156 ? -4.422 8.265 0.849 1.00 97.00 156 VAL A CA 1
ATOM 1155 C C . VAL A 1 156 ? -5.692 9.116 0.781 1.00 97.00 156 VAL A C 1
ATOM 1157 O O . VAL A 1 156 ? -6.545 9.007 1.667 1.00 97.00 156 VAL A O 1
ATOM 1160 N N . SER A 1 157 ? -5.826 9.941 -0.258 1.00 97.25 157 SER A N 1
ATOM 1161 C CA . SER A 1 157 ? -7.012 10.764 -0.504 1.00 97.25 157 SER A CA 1
ATOM 1162 C C . SER A 1 157 ? -8.261 9.911 -0.775 1.00 97.25 157 SER A C 1
ATOM 1164 O O . SER A 1 157 ? -9.315 10.143 -0.170 1.00 97.25 157 SER A O 1
ATOM 1166 N N . ASP A 1 158 ? -8.136 8.875 -1.602 1.00 97.69 158 ASP A N 1
ATOM 1167 C CA . ASP A 1 158 ? -9.218 7.954 -1.955 1.00 97.69 158 ASP A CA 1
ATOM 1168 C C . ASP A 1 158 ? -9.700 7.166 -0.733 1.00 97.69 158 ASP A C 1
ATOM 1170 O O . ASP A 1 158 ? -10.903 7.097 -0.471 1.00 97.69 158 ASP A O 1
ATOM 1174 N N . LEU A 1 159 ? -8.777 6.680 0.105 1.00 97.81 159 LEU A N 1
ATOM 1175 C CA . LEU A 1 159 ? -9.120 6.054 1.388 1.00 97.81 159 LEU A CA 1
ATOM 1176 C C . LEU A 1 159 ? -9.875 7.009 2.325 1.00 97.81 159 LEU A C 1
ATOM 1178 O O . LEU A 1 159 ? -10.816 6.605 3.014 1.00 97.81 159 LEU A O 1
ATOM 1182 N N . GLY A 1 160 ? -9.476 8.284 2.364 1.00 96.94 160 GLY A N 1
ATOM 1183 C CA . GLY A 1 160 ? -10.182 9.319 3.119 1.00 96.94 160 GLY A CA 1
ATOM 1184 C C . GLY A 1 160 ? -11.613 9.529 2.618 1.00 96.94 160 GLY A C 1
ATOM 1185 O O . GLY A 1 160 ? -12.545 9.588 3.421 1.00 96.94 160 GLY A O 1
ATOM 1186 N N . THR A 1 161 ? -11.789 9.576 1.298 1.00 96.75 161 THR A N 1
ATOM 1187 C CA . THR A 1 161 ? -13.089 9.734 0.626 1.00 96.75 161 THR A CA 1
ATOM 1188 C C . THR A 1 161 ? -14.000 8.528 0.855 1.00 96.75 161 THR A C 1
ATOM 1190 O O . THR A 1 161 ? -15.199 8.686 1.081 1.00 96.75 161 THR A O 1
ATOM 1193 N N . ALA A 1 162 ? -13.423 7.326 0.893 1.00 96.69 162 ALA A N 1
ATOM 1194 C CA . ALA A 1 162 ? -14.114 6.076 1.190 1.00 96.69 162 ALA A CA 1
ATOM 1195 C C . ALA A 1 162 ? -14.395 5.859 2.693 1.00 96.69 162 ALA A C 1
ATOM 1197 O O . ALA A 1 162 ? -14.827 4.779 3.091 1.00 96.69 162 ALA A O 1
ATOM 1198 N N . ASN A 1 163 ? -14.181 6.870 3.549 1.00 96.56 163 ASN A N 1
ATOM 1199 C CA . ASN A 1 163 ? -14.415 6.800 4.997 1.00 96.56 163 ASN A CA 1
ATOM 1200 C C . ASN A 1 163 ? -13.577 5.728 5.727 1.00 96.56 163 ASN A C 1
ATOM 1202 O O . ASN A 1 163 ? -13.938 5.297 6.829 1.00 96.56 163 ASN A O 1
ATOM 1206 N N . VAL A 1 164 ? -12.435 5.350 5.144 1.00 97.75 164 VAL A N 1
ATOM 1207 C CA . VAL A 1 164 ? -11.451 4.394 5.678 1.00 97.75 164 VAL A CA 1
ATOM 1208 C C . VAL A 1 164 ? -10.042 5.015 5.741 1.00 97.75 164 VAL A C 1
ATOM 1210 O O . VAL A 1 164 ? -9.088 4.435 5.222 1.00 97.75 164 VAL A O 1
ATOM 1213 N N . PRO A 1 165 ? -9.858 6.194 6.376 1.00 97.88 165 PRO A N 1
ATOM 1214 C CA . PRO A 1 165 ? -8.580 6.902 6.389 1.00 97.88 165 PRO A CA 1
ATOM 1215 C C . PRO A 1 165 ? -7.415 6.015 6.840 1.00 97.88 165 PRO A C 1
ATOM 1217 O O . PRO A 1 165 ? -7.510 5.270 7.823 1.00 97.88 165 PRO A O 1
ATOM 1220 N N . ALA A 1 166 ? -6.288 6.154 6.142 1.00 98.00 166 ALA A N 1
ATOM 1221 C CA . ALA A 1 166 ? -5.054 5.454 6.458 1.00 98.00 166 ALA A CA 1
ATOM 1222 C C . ALA A 1 166 ? -4.496 5.881 7.826 1.00 98.00 166 ALA A C 1
ATOM 1224 O O . ALA A 1 166 ? -4.398 7.070 8.142 1.00 98.00 166 ALA A O 1
ATOM 1225 N N . VAL A 1 167 ? -4.065 4.912 8.634 1.00 97.56 167 VAL A N 1
ATOM 1226 C CA . VAL A 1 167 ? -3.507 5.138 9.973 1.00 97.56 167 VAL A CA 1
ATOM 1227 C C . VAL A 1 167 ? -2.216 4.357 10.215 1.00 97.56 167 VAL A C 1
ATOM 1229 O O . VAL A 1 167 ? -1.923 3.329 9.597 1.00 97.56 167 VAL A O 1
ATOM 1232 N N . LEU A 1 168 ? -1.422 4.872 11.148 1.00 96.31 168 LEU A N 1
ATOM 1233 C CA . LEU A 1 168 ? -0.231 4.246 11.696 1.00 96.31 168 LEU A CA 1
ATOM 1234 C C . LEU A 1 168 ? -0.552 3.671 13.078 1.00 96.31 168 LEU A C 1
ATOM 1236 O O . LEU A 1 168 ? -0.882 4.423 13.995 1.00 96.31 168 LEU A O 1
ATOM 1240 N N . PHE A 1 169 ? -0.425 2.352 13.219 1.00 95.56 169 PHE A N 1
ATOM 1241 C CA . PHE A 1 169 ? -0.516 1.665 14.507 1.00 95.56 169 PHE A CA 1
ATOM 1242 C C . PHE A 1 169 ? 0.783 1.801 15.301 1.00 95.56 169 PHE A C 1
ATOM 1244 O O . PHE A 1 169 ? 1.875 1.757 14.726 1.00 95.56 169 PHE A O 1
ATOM 1251 N N . HIS A 1 170 ? 0.654 1.910 16.623 1.00 92.88 170 HIS A N 1
ATOM 1252 C CA . HIS A 1 170 ? 1.777 2.064 17.546 1.00 92.88 170 HIS A CA 1
ATOM 1253 C C . HIS A 1 170 ? 1.972 0.802 18.384 1.00 92.88 170 HIS A C 1
ATOM 1255 O O . HIS A 1 170 ? 1.019 0.124 18.760 1.00 92.88 170 HIS A O 1
ATOM 1261 N N . GLU A 1 171 ? 3.228 0.469 18.675 1.00 89.38 171 GLU A N 1
ATOM 1262 C CA . GLU A 1 171 ? 3.582 -0.763 19.395 1.00 89.38 171 GLU A CA 1
ATOM 1263 C C . GLU A 1 171 ? 3.161 -0.729 20.875 1.00 89.38 171 GLU A C 1
ATOM 1265 O O . GLU A 1 171 ? 2.921 -1.772 21.477 1.00 89.38 171 GLU A O 1
ATOM 1270 N N . ASP A 1 172 ? 3.027 0.469 21.448 1.00 88.56 172 ASP A N 1
ATOM 1271 C CA . ASP A 1 172 ? 2.622 0.703 22.838 1.00 88.56 172 ASP A CA 1
ATOM 1272 C C . ASP A 1 172 ? 1.102 0.610 23.065 1.00 88.56 172 ASP A C 1
ATOM 1274 O O . ASP A 1 172 ? 0.637 0.772 24.194 1.00 88.56 172 ASP A O 1
ATOM 1278 N N . GLY A 1 173 ? 0.325 0.349 22.008 1.00 85.12 173 GLY A N 1
ATOM 1279 C CA . GLY A 1 173 ? -1.136 0.292 22.065 1.00 85.12 173 GLY A CA 1
ATOM 1280 C C . GLY A 1 173 ? -1.807 1.661 22.201 1.00 85.12 173 GLY A C 1
ATOM 1281 O O . GLY A 1 173 ? -3.008 1.722 22.468 1.00 85.12 173 GLY A O 1
ATOM 1282 N N . SER A 1 174 ? -1.062 2.758 22.027 1.00 90.38 174 SER A N 1
ATOM 1283 C CA . SER A 1 174 ? -1.647 4.095 21.952 1.00 90.38 174 SER A CA 1
ATOM 1284 C C . SER A 1 174 ? -2.567 4.241 20.734 1.00 90.38 174 SER A C 1
ATOM 1286 O O . SER A 1 174 ? -2.535 3.450 19.786 1.00 90.38 174 SER A O 1
ATOM 1288 N N . ALA A 1 175 ? -3.427 5.263 20.769 1.00 93.06 175 ALA A N 1
ATOM 1289 C CA . ALA A 1 175 ? -4.344 5.549 19.673 1.00 93.06 175 ALA A CA 1
ATOM 1290 C C . ALA A 1 175 ? -3.571 5.779 18.368 1.00 93.06 175 ALA A C 1
ATOM 1292 O O . ALA A 1 175 ? -2.596 6.532 18.344 1.00 93.06 175 ALA A O 1
ATOM 1293 N N . SER A 1 176 ? -4.019 5.151 17.281 1.00 96.25 176 SER A N 1
ATOM 1294 C CA . SER A 1 176 ? -3.334 5.253 15.996 1.00 96.25 176 SER A CA 1
ATOM 1295 C C . SER A 1 176 ? -3.341 6.685 15.454 1.00 96.25 176 SER A C 1
ATOM 1297 O O . SER A 1 176 ? -4.213 7.510 15.761 1.00 96.25 176 SER A O 1
ATOM 1299 N N . THR A 1 177 ? -2.349 6.997 14.628 1.00 96.94 177 THR A N 1
ATOM 1300 C CA . THR A 1 177 ? -2.189 8.338 14.059 1.00 96.94 177 THR A CA 1
ATOM 1301 C C . THR A 1 177 ? -2.544 8.324 12.580 1.00 96.94 177 THR A C 1
ATOM 1303 O O . THR A 1 177 ? -2.030 7.492 11.838 1.00 96.94 177 THR A O 1
ATOM 1306 N N . VAL A 1 178 ? -3.376 9.266 12.129 1.00 97.31 178 VAL A N 1
ATOM 1307 C CA . VAL A 1 178 ? -3.741 9.396 10.709 1.00 97.31 178 VAL A CA 1
ATOM 1308 C C . VAL A 1 178 ? -2.509 9.720 9.863 1.00 97.31 178 VAL A C 1
ATOM 1310 O O . VAL A 1 178 ? -1.726 10.618 10.192 1.00 97.31 178 VAL A O 1
ATOM 1313 N N . ILE A 1 179 ? -2.343 8.967 8.779 1.00 97.44 179 ILE A N 1
ATOM 1314 C CA . ILE A 1 179 ? -1.330 9.197 7.752 1.00 97.44 179 ILE A CA 1
ATOM 1315 C C . ILE A 1 179 ? -1.841 10.320 6.853 1.00 97.44 179 ILE A C 1
ATOM 1317 O O . ILE A 1 179 ? -2.950 10.252 6.339 1.00 97.44 179 ILE A O 1
ATOM 1321 N N . THR A 1 180 ? -1.035 11.364 6.694 1.00 95.56 180 THR A N 1
ATOM 1322 C CA . THR A 1 180 ? -1.390 12.565 5.925 1.00 95.56 180 THR A CA 1
ATOM 1323 C C . THR A 1 180 ? -0.735 12.605 4.553 1.00 95.56 180 THR A C 1
ATOM 1325 O O . THR A 1 180 ? -1.190 13.354 3.702 1.00 95.56 180 THR A O 1
ATOM 1328 N N . SER A 1 181 ? 0.363 11.870 4.362 1.00 94.69 181 SER A N 1
ATOM 1329 C CA . SER A 1 181 ? 1.029 11.735 3.065 1.00 94.69 181 SER A CA 1
ATOM 1330 C C . SER A 1 181 ? 1.946 10.519 3.023 1.00 94.69 181 SER A C 1
ATOM 1332 O O . SER A 1 181 ? 2.383 9.990 4.062 1.00 94.69 181 SER A O 1
ATOM 1334 N N . LEU A 1 182 ? 2.261 10.094 1.804 1.00 96.31 182 LEU A N 1
ATOM 1335 C CA . LEU A 1 182 ? 3.161 8.990 1.513 1.00 96.31 182 LEU A CA 1
ATOM 1336 C C . LEU A 1 182 ? 4.299 9.494 0.625 1.00 96.31 182 LEU A C 1
ATOM 1338 O O . LEU A 1 182 ? 4.086 10.061 -0.430 1.00 96.31 182 LEU A O 1
ATOM 1342 N N . THR A 1 183 ? 5.542 9.302 1.060 1.00 95.81 183 THR A N 1
ATOM 1343 C CA . THR A 1 183 ? 6.717 9.801 0.324 1.00 95.81 183 THR A CA 1
ATOM 1344 C C . THR A 1 183 ? 7.554 8.641 -0.175 1.00 95.81 183 THR A C 1
ATOM 1346 O O . THR A 1 183 ? 7.930 7.771 0.618 1.00 95.81 183 THR A O 1
ATOM 1349 N N . VAL A 1 184 ? 7.901 8.643 -1.454 1.00 97.06 184 VAL A N 1
ATOM 1350 C CA . VAL A 1 184 ? 8.707 7.596 -2.076 1.00 97.06 184 VAL A CA 1
ATOM 1351 C C . VAL A 1 184 ? 10.180 7.938 -1.892 1.00 97.06 184 VAL A C 1
ATOM 1353 O O . VAL A 1 184 ? 10.654 9.015 -2.245 1.00 97.06 184 VAL A O 1
ATOM 1356 N N . LEU A 1 185 ? 10.954 7.023 -1.311 1.00 96.88 185 LEU A N 1
ATOM 1357 C CA . LEU A 1 185 ? 12.391 7.247 -1.185 1.00 96.88 185 LEU A CA 1
ATOM 1358 C C . LEU A 1 185 ? 13.085 7.071 -2.538 1.00 96.88 185 LEU A C 1
ATOM 1360 O O . LEU A 1 185 ? 12.746 6.189 -3.318 1.00 96.88 185 LEU A O 1
ATOM 1364 N N . SER A 1 186 ? 14.122 7.872 -2.786 1.00 96.69 186 SER A N 1
ATOM 1365 C CA . SER A 1 186 ? 14.838 7.914 -4.069 1.00 96.69 186 SER A CA 1
ATOM 1366 C C . SER A 1 186 ? 15.629 6.654 -4.416 1.00 96.69 186 SER A C 1
ATOM 1368 O O . SER A 1 186 ? 16.173 6.566 -5.510 1.00 96.69 186 SER A O 1
ATOM 1370 N N . ARG A 1 187 ? 15.753 5.697 -3.493 1.00 96.25 187 ARG A N 1
ATOM 1371 C CA . ARG A 1 187 ? 16.552 4.489 -3.682 1.00 96.25 187 ARG A CA 1
ATOM 1372 C C . ARG A 1 187 ? 15.720 3.256 -3.387 1.00 96.25 187 ARG A C 1
ATOM 1374 O O . ARG A 1 187 ? 15.057 3.195 -2.349 1.00 96.25 187 ARG A O 1
ATOM 1381 N N . LEU A 1 188 ? 15.828 2.264 -4.264 1.00 95.38 188 LEU A N 1
ATOM 1382 C CA . LEU A 1 188 ? 15.252 0.948 -4.030 1.00 95.38 188 LEU A CA 1
ATOM 1383 C C . LEU A 1 188 ? 15.822 0.328 -2.755 1.00 95.38 188 LEU A C 1
ATOM 1385 O O . LEU A 1 188 ? 17.022 0.395 -2.476 1.00 95.38 188 LEU A O 1
ATOM 1389 N N . ALA A 1 189 ? 14.943 -0.303 -1.985 1.00 94.69 189 ALA A N 1
ATOM 1390 C CA . ALA A 1 189 ? 15.327 -1.116 -0.847 1.00 94.69 189 ALA A CA 1
ATOM 1391 C C . ALA A 1 189 ? 15.387 -2.589 -1.256 1.00 94.69 189 ALA A C 1
ATOM 1393 O O . ALA A 1 189 ? 14.624 -3.042 -2.103 1.00 94.69 189 ALA A O 1
ATOM 1394 N N . THR A 1 190 ? 16.261 -3.357 -0.614 1.00 91.81 190 THR A N 1
ATOM 1395 C CA . THR A 1 190 ? 16.329 -4.812 -0.786 1.00 91.81 190 THR A CA 1
ATOM 1396 C C . THR A 1 190 ? 15.662 -5.511 0.389 1.00 91.81 190 THR A C 1
ATOM 1398 O O . THR A 1 190 ? 15.961 -5.217 1.549 1.00 91.81 190 THR A O 1
ATOM 1401 N N . GLN A 1 191 ? 14.800 -6.475 0.101 1.00 86.12 191 GLN A N 1
ATOM 1402 C CA . GLN A 1 191 ? 14.195 -7.359 1.079 1.00 86.12 191 GLN A CA 1
ATOM 1403 C C . GLN A 1 191 ? 14.959 -8.677 1.133 1.00 86.12 191 GLN A C 1
ATOM 1405 O O . GLN A 1 191 ? 15.221 -9.318 0.115 1.00 86.12 191 GLN A O 1
ATOM 1410 N N . ARG A 1 192 ? 15.276 -9.127 2.346 1.00 84.06 192 ARG A N 1
ATOM 1411 C CA . ARG A 1 192 ? 15.836 -10.461 2.547 1.00 84.06 192 ARG A CA 1
ATOM 1412 C C . ARG A 1 192 ? 14.712 -11.490 2.451 1.00 84.06 192 ARG A C 1
ATOM 1414 O O . ARG A 1 192 ? 13.848 -11.536 3.326 1.00 84.06 192 ARG A O 1
ATOM 1421 N N . SER A 1 193 ? 14.746 -12.337 1.429 1.00 69.25 193 SER A N 1
ATOM 1422 C CA . SER A 1 193 ? 13.874 -13.508 1.370 1.00 69.25 193 SER A CA 1
ATOM 1423 C C . SER A 1 193 ? 14.298 -14.546 2.414 1.00 69.25 193 SER A C 1
ATOM 1425 O O . SER A 1 193 ? 15.474 -14.671 2.774 1.00 69.25 193 SER A O 1
ATOM 1427 N N . ARG A 1 194 ? 13.323 -15.292 2.938 1.00 71.19 194 ARG A N 1
ATOM 1428 C CA . ARG A 1 194 ? 13.611 -16.485 3.736 1.00 71.19 194 ARG A CA 1
ATOM 1429 C C . ARG A 1 194 ? 13.826 -17.642 2.766 1.00 71.19 194 ARG A C 1
ATOM 1431 O O . ARG A 1 194 ? 12.944 -17.912 1.959 1.00 71.19 194 ARG A O 1
ATOM 1438 N N . ILE A 1 195 ? 14.986 -18.291 2.846 1.00 73.31 195 ILE A N 1
ATOM 1439 C CA . ILE A 1 195 ? 15.217 -19.570 2.169 1.00 73.31 195 ILE A CA 1
ATOM 1440 C C . ILE A 1 195 ? 14.275 -20.577 2.831 1.00 73.31 195 ILE A C 1
ATOM 1442 O O . ILE A 1 195 ? 14.258 -20.671 4.062 1.00 73.31 195 ILE A O 1
ATOM 1446 N N . ARG A 1 196 ? 13.460 -21.247 2.022 1.00 60.06 196 ARG A N 1
ATOM 1447 C CA . ARG A 1 196 ? 12.606 -22.356 2.441 1.00 60.06 196 ARG A CA 1
ATOM 1448 C C . ARG A 1 196 ? 13.134 -23.634 1.820 1.00 60.06 196 ARG A C 1
ATOM 1450 O O . ARG A 1 196 ? 13.540 -23.560 0.640 1.00 60.06 196 ARG A O 1
#

Secondary structure (DSSP, 8-state):
----PPTT-EEEEEEEEETT-SSPEEEEEEE---TT--HHHHHHHHHHHHHHTTTT-GGGSBTTEEEEEEEEEEEETTEEEEEEE---EE--B-S-PPPTTEEEEEEEEESS-SSTTEEEEEE-STT--TTTTB-TTSBBPHHHHHHHHHHHHHHHHHHHHTT--EEE--TT-PPPEEEEEEEE-SBPEEP-PPP-